Protein AF-A0AAW2NXF3-F1 (afdb_monomer_lite)

Sequence (190 aa):
MLMTDLCETLENTVRKLISENGLQAGIAFPTGCSLNWVAAHWTPNTGDKTVLQYDDVMKLDFGTHIDGRIVDCAFTVAFNPMFNPLLEASREATNTGIKEAGIDVRLCDVGAAIQEVMESYEVEINGKVFQGKGYVREDLECSHYMKNFDVGHIPLRLPRAKQLLATINKNFSTLLSADVIWIALEKLNI

InterPro domains:
  IPR000994 Peptidase M24 [PF00557] (6-123)
  IPR001714 Peptidase M24, methionine aminopeptidase [PR00599] (31-44)
  IPR001714 Peptidase M24, methionine aminopeptidase [PR00599] (56-72)
  IPR018349 Peptidase M24A, methionine aminopeptidase, subfamily 2, binding site [PS01202] (56-72)
  IPR036005 Creatinase/aminopeptidase-like [G3DSA:3.90.230.10] (2-131)
  IPR036005 Creatinase/aminopeptidase-like [SSF55920] (2-132)
  IPR036388 Winged helix-like DNA-binding domain superfamily [G3DSA:1.10.10.10] (134-176)
  IPR036390 Winged helix DNA-binding domain superfamily [SSF46785] (134-175)
  IPR050247 Methionine Aminopeptidase Type 2 [PTHR45777] (1-131)

pLDDT: mean 91.75, std 12.19, range [42.38, 98.81]

Structure (mmCIF, N/CA/C/O backbone):
data_AF-A0AAW2NXF3-F1
#
_entry.id   AF-A0AAW2NXF3-F1
#
loop_
_atom_site.group_PDB
_atom_site.id
_atom_site.type_symbol
_atom_site.label_atom_id
_atom_site.label_alt_id
_atom_site.label_comp_id
_atom_site.label_asym_id
_atom_site.label_entity_id
_atom_site.label_seq_id
_atom_site.pdbx_PDB_ins_code
_atom_site.Cartn_x
_atom_sit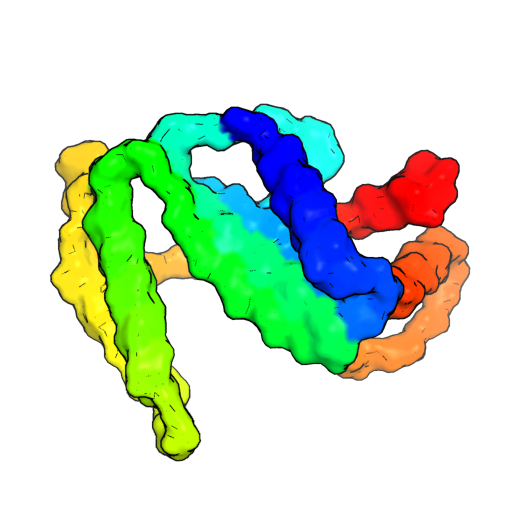e.Cartn_y
_atom_site.Cartn_z
_atom_site.occupancy
_atom_site.B_iso_or_equiv
_atom_site.auth_seq_id
_atom_site.auth_comp_id
_atom_site.auth_asym_id
_atom_site.auth_atom_id
_atom_site.pdbx_PDB_model_num
ATOM 1 N N . MET A 1 1 ? 9.971 10.845 13.493 1.00 92.50 1 MET A N 1
ATOM 2 C CA . MET A 1 1 ? 10.873 10.342 12.428 1.00 92.50 1 MET A CA 1
ATOM 3 C C . MET A 1 1 ? 10.454 11.022 11.135 1.00 92.50 1 MET A C 1
ATOM 5 O O . MET A 1 1 ? 9.249 11.195 10.971 1.00 92.50 1 MET A O 1
ATOM 9 N N . LEU A 1 2 ? 11.381 11.472 10.282 1.00 97.00 2 LEU A N 1
ATOM 10 C CA . LEU A 1 2 ? 10.996 11.950 8.948 1.00 97.00 2 LEU A CA 1
ATOM 11 C C . LEU A 1 2 ? 10.458 10.773 8.134 1.00 97.00 2 LEU A C 1
ATOM 13 O O . LEU A 1 2 ? 10.966 9.658 8.249 1.00 97.00 2 LEU A O 1
ATOM 17 N N . MET A 1 3 ? 9.437 11.016 7.317 1.00 96.75 3 MET A N 1
ATOM 18 C CA . MET A 1 3 ? 8.860 9.956 6.485 1.00 96.75 3 MET A CA 1
ATOM 19 C C . MET A 1 3 ? 9.872 9.424 5.462 1.00 96.75 3 MET A C 1
ATOM 21 O O . MET A 1 3 ? 9.859 8.232 5.160 1.00 96.75 3 MET A O 1
ATOM 25 N N . THR A 1 4 ? 10.783 10.278 4.983 1.00 95.19 4 THR A N 1
ATOM 26 C CA . THR A 1 4 ? 11.894 9.893 4.098 1.00 95.19 4 THR A CA 1
ATOM 27 C C . THR A 1 4 ? 12.819 8.890 4.781 1.00 95.19 4 THR A C 1
ATOM 29 O O . THR A 1 4 ? 13.043 7.810 4.244 1.00 95.19 4 THR A O 1
ATOM 32 N N . ASP A 1 5 ? 13.260 9.184 6.009 1.00 96.06 5 ASP A N 1
ATOM 33 C CA . ASP A 1 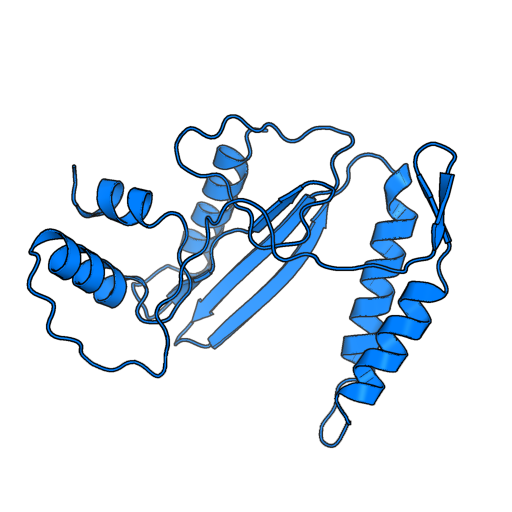5 ? 14.147 8.303 6.781 1.00 96.06 5 ASP A CA 1
ATOM 34 C C . ASP A 1 5 ? 13.496 6.933 7.024 1.00 96.06 5 ASP A C 1
ATOM 36 O O . ASP A 1 5 ? 14.166 5.898 6.988 1.00 96.06 5 ASP A O 1
ATOM 40 N N . LEU A 1 6 ? 12.180 6.923 7.271 1.00 96.88 6 LEU A N 1
ATOM 41 C CA . LEU A 1 6 ? 11.401 5.702 7.460 1.00 96.88 6 LEU A CA 1
ATOM 42 C C . LEU A 1 6 ? 11.407 4.840 6.193 1.00 96.88 6 LEU A C 1
ATOM 44 O O . LEU A 1 6 ? 11.735 3.653 6.270 1.00 96.88 6 LEU A O 1
ATOM 48 N N . CYS A 1 7 ? 11.072 5.433 5.043 1.00 96.62 7 CYS A N 1
ATOM 49 C CA . CYS A 1 7 ? 11.022 4.721 3.765 1.00 96.62 7 CYS A CA 1
ATOM 50 C C . CYS A 1 7 ? 12.411 4.221 3.360 1.00 96.62 7 CYS A C 1
ATOM 52 O O . CYS A 1 7 ? 12.571 3.041 3.064 1.00 96.62 7 CYS A O 1
ATOM 54 N N . GLU A 1 8 ? 13.443 5.063 3.448 1.00 95.75 8 GLU A N 1
ATOM 55 C CA . GLU A 1 8 ? 14.822 4.672 3.137 1.00 95.75 8 GLU A CA 1
ATOM 56 C C . GLU A 1 8 ? 15.305 3.519 4.025 1.00 95.75 8 GLU A C 1
ATOM 58 O O . GLU A 1 8 ? 15.908 2.560 3.538 1.00 95.75 8 GLU A O 1
ATOM 63 N N . THR A 1 9 ? 15.018 3.571 5.329 1.00 97.06 9 THR A N 1
ATOM 64 C CA . THR A 1 9 ? 15.401 2.505 6.267 1.00 97.06 9 THR A CA 1
ATOM 65 C C . THR A 1 9 ? 14.716 1.184 5.918 1.00 97.06 9 THR A C 1
ATOM 67 O O . THR A 1 9 ? 15.370 0.131 5.898 1.00 97.06 9 THR A O 1
ATOM 70 N N . LEU A 1 10 ? 13.412 1.225 5.630 1.00 97.06 10 LEU A N 1
ATOM 71 C CA . LEU A 1 10 ? 12.640 0.044 5.254 1.00 97.06 10 LEU A CA 1
ATOM 72 C C . LEU A 1 10 ? 13.147 -0.540 3.937 1.00 97.06 10 LEU A C 1
ATOM 74 O O . LEU A 1 10 ? 13.490 -1.720 3.878 1.00 97.06 10 LEU A O 1
ATOM 78 N N . GLU A 1 11 ? 13.260 0.280 2.898 1.00 96.62 11 GLU A N 1
ATOM 79 C CA . GLU A 1 11 ? 13.654 -0.170 1.567 1.00 96.62 11 GLU A CA 1
ATOM 80 C C . GLU A 1 11 ? 15.080 -0.713 1.539 1.00 96.62 11 GLU A C 1
ATOM 82 O O . GLU A 1 11 ? 15.332 -1.750 0.929 1.00 96.62 11 GLU A O 1
ATOM 87 N N . ASN A 1 12 ? 16.018 -0.087 2.255 1.00 96.44 12 ASN A N 1
ATOM 88 C CA . ASN A 1 12 ? 17.377 -0.615 2.382 1.00 96.44 12 ASN A CA 1
ATOM 89 C C . ASN A 1 12 ? 17.399 -1.972 3.095 1.00 96.44 12 ASN A C 1
ATOM 91 O O . ASN A 1 12 ? 18.175 -2.861 2.730 1.00 96.44 12 ASN A O 1
ATOM 95 N N . THR A 1 13 ? 16.519 -2.161 4.078 1.00 97.94 13 THR A N 1
ATOM 96 C CA . THR A 1 13 ? 16.344 -3.455 4.743 1.00 97.94 13 THR A CA 1
ATOM 97 C C . THR A 1 13 ? 15.775 -4.490 3.775 1.00 97.94 13 THR A C 1
ATOM 99 O O . THR A 1 13 ? 16.312 -5.595 3.689 1.00 97.94 13 THR A O 1
ATOM 102 N N . VAL A 1 14 ? 14.758 -4.130 2.987 1.00 97.12 14 VAL A N 1
ATOM 103 C CA . VAL A 1 14 ? 14.178 -4.999 1.953 1.00 97.12 14 VAL A CA 1
ATOM 104 C C . VAL A 1 14 ? 15.230 -5.403 0.923 1.00 97.12 14 VAL A C 1
ATOM 106 O O . VAL A 1 14 ? 15.444 -6.599 0.739 1.00 97.12 14 VAL A O 1
ATOM 109 N N . ARG A 1 15 ? 15.944 -4.445 0.311 1.00 97.25 15 ARG A N 1
ATOM 110 C CA . ARG A 1 15 ? 16.998 -4.710 -0.690 1.00 97.25 15 ARG A CA 1
ATOM 111 C C . ARG A 1 15 ? 18.047 -5.689 -0.167 1.00 97.25 15 ARG A C 1
ATOM 113 O O . ARG A 1 15 ? 18.467 -6.596 -0.887 1.00 97.25 15 ARG A O 1
ATOM 120 N N . LYS A 1 16 ? 18.434 -5.543 1.105 1.00 98.31 16 LYS A N 1
ATOM 121 C CA . 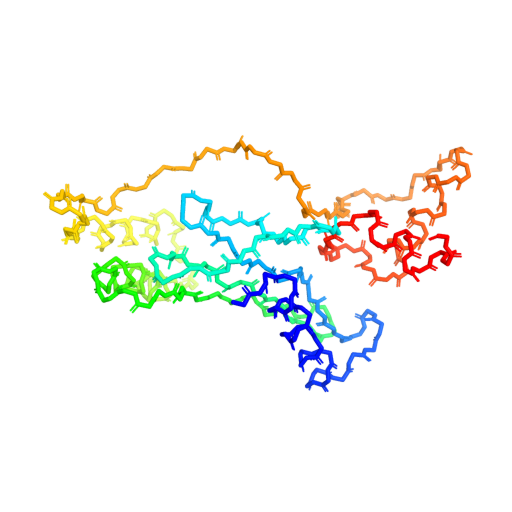LYS A 1 16 ? 19.380 -6.441 1.773 1.00 98.31 16 LYS A CA 1
ATOM 122 C C . LYS A 1 16 ? 18.807 -7.844 1.984 1.00 98.31 16 LYS A C 1
ATOM 124 O O . LYS A 1 16 ? 19.489 -8.817 1.678 1.00 98.31 16 LYS A O 1
ATOM 129 N N . LEU A 1 17 ? 17.596 -7.961 2.530 1.00 98.50 17 LEU A N 1
ATOM 130 C CA . LEU A 1 17 ? 16.994 -9.258 2.864 1.00 98.50 17 LEU A CA 1
ATOM 131 C C . LEU A 1 17 ? 16.582 -10.051 1.619 1.00 98.50 17 LEU A C 1
ATOM 133 O O . LEU A 1 17 ? 16.749 -11.268 1.595 1.00 98.50 17 LEU A O 1
ATOM 137 N N . ILE A 1 18 ? 16.096 -9.370 0.578 1.00 97.88 18 ILE A N 1
ATOM 138 C CA . ILE A 1 18 ? 15.677 -9.993 -0.684 1.00 97.88 18 ILE A CA 1
ATOM 139 C C . ILE A 1 18 ? 16.863 -10.328 -1.600 1.00 97.88 18 ILE A C 1
ATOM 141 O O . ILE A 1 18 ? 16.691 -11.050 -2.576 1.00 97.88 18 ILE A O 1
ATOM 145 N N . SER A 1 19 ? 18.066 -9.829 -1.280 1.00 98.00 19 SER A N 1
ATOM 146 C CA . SER A 1 19 ? 19.248 -9.885 -2.150 1.00 98.00 19 SER A CA 1
ATOM 147 C C . SER A 1 19 ? 18.958 -9.288 -3.531 1.00 98.00 19 SER A C 1
ATOM 149 O O . SER A 1 19 ? 18.973 -9.998 -4.537 1.00 98.00 19 SER A O 1
ATOM 151 N N . GLU A 1 20 ? 18.655 -7.985 -3.559 1.00 97.12 20 GLU A N 1
ATOM 152 C CA . GLU A 1 20 ? 18.246 -7.268 -4.774 1.00 97.12 20 GLU A CA 1
ATOM 153 C C . GLU A 1 20 ? 19.163 -7.571 -5.973 1.00 97.12 20 GLU A C 1
ATOM 155 O O . GLU A 1 20 ? 20.390 -7.480 -5.895 1.00 97.12 20 GLU A O 1
ATOM 160 N N . ASN A 1 21 ? 18.550 -7.933 -7.101 1.00 97.00 21 ASN A N 1
ATOM 161 C CA . ASN A 1 21 ? 19.239 -8.320 -8.324 1.00 97.00 21 ASN A CA 1
ATOM 162 C C . ASN A 1 21 ? 18.427 -7.913 -9.561 1.00 97.00 21 ASN A C 1
ATOM 164 O O . ASN A 1 21 ? 17.763 -8.734 -10.199 1.00 97.00 21 ASN A O 1
ATOM 168 N N . GLY A 1 22 ? 18.472 -6.625 -9.907 1.00 93.81 22 GLY A N 1
ATOM 169 C CA . GLY A 1 22 ? 17.752 -6.089 -11.064 1.00 93.81 22 GLY A CA 1
ATOM 170 C C . GLY A 1 22 ? 16.263 -6.451 -11.029 1.00 93.81 22 GLY A C 1
ATOM 171 O O . GLY A 1 22 ? 15.613 -6.307 -10.005 1.00 93.81 22 GLY A O 1
ATOM 172 N N . LEU A 1 23 ? 15.731 -6.961 -12.143 1.00 94.94 23 LEU A N 1
ATOM 173 C CA . LEU A 1 23 ? 14.332 -7.406 -12.238 1.00 94.94 23 LEU A CA 1
ATOM 174 C C . LEU A 1 23 ? 14.094 -8.826 -11.690 1.00 94.94 23 LEU A C 1
ATOM 176 O O . LEU A 1 23 ? 12.956 -9.291 -11.673 1.00 94.94 23 LEU A O 1
ATOM 180 N N . GLN A 1 24 ? 15.148 -9.530 -11.268 1.00 97.81 24 GLN A N 1
ATOM 181 C CA . GLN A 1 24 ? 15.046 -10.896 -10.754 1.00 97.81 24 GLN A CA 1
ATOM 182 C C . GLN A 1 24 ? 14.526 -10.906 -9.314 1.00 97.81 24 GLN A C 1
ATOM 184 O O . GLN A 1 24 ? 13.704 -11.746 -8.970 1.00 97.81 24 GLN A O 1
ATOM 189 N N . ALA A 1 25 ? 14.992 -9.988 -8.469 1.00 98.12 25 ALA A N 1
ATOM 190 C CA . ALA A 1 25 ? 14.584 -9.888 -7.072 1.00 98.12 25 ALA A CA 1
ATOM 191 C C . ALA A 1 25 ? 14.717 -8.442 -6.593 1.00 98.12 25 ALA A C 1
ATOM 193 O O . ALA A 1 25 ? 15.731 -7.806 -6.880 1.00 98.12 25 ALA A O 1
ATOM 194 N N . GLY A 1 26 ? 13.730 -7.931 -5.860 1.00 96.50 26 GLY A N 1
ATOM 195 C CA . GLY A 1 26 ? 13.741 -6.534 -5.439 1.00 96.50 26 GLY A CA 1
ATOM 196 C C . GLY A 1 26 ? 12.445 -6.057 -4.796 1.00 96.50 26 GLY A C 1
ATOM 197 O O . GLY A 1 26 ? 11.592 -6.845 -4.377 1.00 96.50 26 GLY A O 1
ATOM 198 N N . ILE A 1 27 ? 12.328 -4.734 -4.712 1.00 96.44 27 ILE A N 1
ATOM 199 C CA . ILE A 1 27 ? 11.122 -4.027 -4.278 1.00 96.44 27 ILE A CA 1
ATOM 200 C C . ILE A 1 27 ? 10.100 -4.072 -5.420 1.00 96.44 27 ILE A C 1
ATOM 202 O O . ILE A 1 27 ? 10.411 -3.686 -6.545 1.00 96.44 27 ILE A O 1
ATOM 206 N N . ALA A 1 28 ? 8.888 -4.556 -5.145 1.00 96.25 28 ALA A N 1
ATOM 207 C CA . ALA A 1 28 ? 7.841 -4.686 -6.163 1.00 96.25 28 ALA A CA 1
ATOM 208 C C . ALA A 1 28 ? 7.114 -3.365 -6.435 1.00 96.25 28 ALA A C 1
ATOM 210 O O . ALA A 1 28 ? 6.704 -3.093 -7.564 1.00 96.25 28 ALA A O 1
ATOM 211 N N . PHE A 1 29 ? 6.953 -2.561 -5.388 1.00 95.81 29 PHE A N 1
ATOM 212 C CA . PHE A 1 29 ? 6.349 -1.242 -5.438 1.00 95.81 29 PHE A CA 1
ATOM 213 C C . PHE A 1 29 ? 6.849 -0.391 -4.259 1.00 95.81 29 PHE A C 1
ATOM 215 O O . PHE A 1 29 ? 7.325 -0.958 -3.272 1.00 95.81 29 PHE A O 1
ATOM 222 N N . PRO A 1 30 ? 6.790 0.949 -4.366 1.00 94.69 30 PRO A N 1
ATOM 223 C CA . PRO A 1 30 ? 7.331 1.853 -3.353 1.00 94.69 30 PRO A CA 1
ATOM 224 C C . PRO A 1 30 ? 6.699 1.672 -1.979 1.00 94.69 30 PRO A C 1
ATOM 226 O O . PRO A 1 30 ? 5.558 1.233 -1.868 1.00 94.69 30 PRO A O 1
ATOM 229 N N . THR A 1 31 ? 7.421 2.082 -0.939 1.00 97.06 31 THR A N 1
ATOM 230 C CA . THR A 1 31 ? 6.895 2.054 0.429 1.00 97.06 31 THR A CA 1
ATOM 231 C C . THR A 1 31 ? 5.798 3.103 0.597 1.00 97.06 31 THR A C 1
ATOM 233 O O . THR A 1 31 ? 6.076 4.290 0.776 1.00 97.06 31 THR A O 1
ATOM 236 N N . GLY A 1 32 ? 4.543 2.672 0.565 1.00 96.81 32 GLY A N 1
ATOM 237 C CA . GLY A 1 32 ? 3.406 3.464 0.995 1.00 96.81 32 GLY A CA 1
ATOM 238 C C . GLY A 1 32 ? 3.469 3.696 2.503 1.00 96.81 32 GLY A C 1
ATOM 239 O O . GLY A 1 32 ? 3.610 2.760 3.284 1.00 96.81 32 GLY A O 1
ATOM 240 N N . CYS A 1 33 ? 3.362 4.950 2.926 1.00 97.06 33 CYS A N 1
ATOM 241 C CA . CYS A 1 33 ? 3.360 5.350 4.335 1.00 97.06 33 CYS A CA 1
ATOM 242 C C . CYS A 1 33 ? 2.275 6.406 4.591 1.00 97.06 33 CYS A C 1
ATOM 244 O O . CYS A 1 33 ? 2.504 7.445 5.210 1.00 97.06 33 CYS A O 1
ATOM 246 N N . SER A 1 34 ? 1.087 6.162 4.038 1.00 96.88 34 SER A N 1
ATOM 247 C CA . SER A 1 34 ? 0.003 7.144 3.946 1.00 96.88 34 SER A CA 1
ATOM 248 C C . SER A 1 34 ? -0.530 7.520 5.329 1.00 96.88 34 SER A C 1
ATOM 250 O O . SER A 1 34 ? -0.815 6.644 6.148 1.00 96.88 34 SER A O 1
ATOM 252 N N . LEU A 1 35 ? -0.705 8.816 5.596 1.00 97.31 35 LEU A N 1
ATOM 253 C CA . LEU A 1 35 ? -1.086 9.328 6.916 1.00 97.31 35 LEU A CA 1
ATOM 254 C C . LEU A 1 35 ? -2.555 9.753 6.966 1.00 97.31 35 LEU A C 1
ATOM 256 O O . LEU A 1 35 ? -3.085 10.360 6.037 1.00 97.31 35 LEU A O 1
ATOM 260 N N . ASN A 1 36 ? -3.214 9.448 8.083 1.00 95.81 36 ASN A N 1
ATOM 261 C CA . ASN A 1 36 ? -4.534 9.963 8.444 1.00 95.81 36 ASN A CA 1
ATOM 262 C C . ASN A 1 36 ? -5.590 9.703 7.357 1.00 95.81 36 ASN A C 1
ATOM 264 O O . ASN A 1 36 ? -5.847 8.544 7.027 1.00 95.81 36 ASN A O 1
ATOM 268 N N . TRP A 1 37 ? -6.188 10.760 6.798 1.00 93.38 37 TRP A N 1
ATOM 269 C CA . TRP A 1 37 ? -7.236 10.669 5.775 1.00 93.38 37 TRP A CA 1
ATOM 270 C C . TRP A 1 37 ? -6.735 10.173 4.411 1.00 93.38 37 TRP A C 1
ATOM 272 O O . TRP A 1 37 ? -7.552 9.811 3.569 1.00 93.38 37 TRP A O 1
ATOM 282 N N . VAL A 1 38 ? -5.420 10.140 4.178 1.00 94.62 38 VAL A N 1
ATOM 283 C CA . VAL A 1 38 ? -4.840 9.568 2.957 1.00 94.62 38 VAL A CA 1
ATOM 284 C C . VAL A 1 38 ? -4.816 8.054 3.112 1.00 94.62 38 VAL A C 1
ATOM 286 O O . VAL A 1 38 ? -4.059 7.546 3.935 1.00 94.62 38 VAL A O 1
ATOM 289 N N . ALA A 1 39 ? -5.654 7.329 2.374 1.00 92.56 39 ALA A N 1
ATOM 290 C CA . ALA A 1 39 ? -5.812 5.885 2.553 1.00 92.56 39 ALA A CA 1
ATOM 291 C C . ALA A 1 39 ? -4.622 5.074 2.013 1.00 92.56 39 ALA A C 1
ATOM 293 O O . ALA A 1 39 ? -4.168 4.155 2.690 1.00 92.56 39 ALA A O 1
ATOM 294 N N . ALA A 1 40 ? -4.114 5.430 0.830 1.00 94.06 40 ALA A N 1
ATOM 295 C CA . ALA A 1 40 ? -3.088 4.680 0.109 1.00 94.06 40 ALA A CA 1
ATOM 296 C C . ALA A 1 40 ? -2.289 5.585 -0.848 1.00 94.06 40 ALA A C 1
ATOM 298 O O . ALA A 1 40 ? -2.619 6.758 -1.031 1.00 94.06 40 ALA A O 1
ATOM 299 N N . HIS A 1 41 ? -1.265 5.007 -1.483 1.00 93.75 41 HIS A N 1
ATOM 300 C CA . HIS A 1 41 ? -0.481 5.599 -2.580 1.00 93.75 41 HIS A CA 1
ATOM 301 C C . HIS A 1 41 ? 0.234 6.919 -2.262 1.00 93.75 41 HIS A C 1
ATOM 303 O O . HIS A 1 41 ? 0.565 7.688 -3.167 1.00 93.75 41 HIS A O 1
ATOM 309 N N . TRP A 1 42 ? 0.546 7.162 -0.992 1.00 95.06 42 TRP A N 1
ATOM 310 C CA . TRP A 1 42 ? 1.439 8.242 -0.601 1.00 95.06 42 TRP A CA 1
ATOM 311 C C . TRP A 1 42 ? 2.753 7.709 -0.034 1.00 95.06 42 TRP A C 1
ATOM 313 O O . TRP A 1 42 ? 2.770 6.847 0.845 1.00 95.06 42 TRP A O 1
ATOM 323 N N . THR A 1 43 ? 3.840 8.266 -0.555 1.00 95.12 43 THR A N 1
ATOM 324 C CA . THR A 1 43 ? 5.232 8.098 -0.129 1.00 95.12 43 THR A CA 1
ATOM 325 C C . THR A 1 43 ? 5.912 9.458 -0.335 1.00 95.12 43 THR A C 1
ATOM 327 O O . THR A 1 43 ? 5.534 10.151 -1.292 1.00 95.12 43 THR A O 1
ATOM 330 N N . PRO A 1 44 ? 6.825 9.898 0.548 1.00 93.31 44 PRO A N 1
ATOM 331 C CA . PRO A 1 44 ? 7.431 11.223 0.464 1.00 93.31 44 PRO A CA 1
ATOM 332 C C . PRO A 1 44 ? 8.286 11.374 -0.798 1.00 93.31 44 PRO A C 1
ATOM 334 O O . PRO A 1 44 ? 9.143 10.542 -1.087 1.00 93.31 44 PRO A O 1
ATOM 337 N N . ASN A 1 45 ? 8.090 12.477 -1.521 1.00 89.88 45 ASN A N 1
ATOM 338 C CA . ASN A 1 45 ? 8.979 12.872 -2.616 1.00 89.88 45 ASN A CA 1
ATOM 339 C C . ASN A 1 45 ? 10.232 13.580 -2.076 1.00 89.88 45 ASN A C 1
ATOM 341 O O . ASN A 1 45 ? 10.314 13.977 -0.909 1.00 89.88 45 ASN A O 1
ATOM 345 N N . THR A 1 46 ? 11.202 13.815 -2.958 1.00 85.75 46 THR A N 1
ATOM 346 C CA . THR A 1 46 ? 12.421 14.561 -2.612 1.00 85.75 46 THR A CA 1
ATOM 347 C C . THR A 1 46 ? 12.103 15.919 -1.978 1.00 85.75 46 THR A C 1
ATOM 349 O O . THR A 1 46 ? 11.410 16.751 -2.563 1.00 85.75 46 THR A O 1
ATOM 352 N N . GLY A 1 47 ? 12.670 16.177 -0.796 1.00 88.94 47 GLY A N 1
ATOM 353 C CA . GLY A 1 47 ? 12.500 17.442 -0.075 1.00 88.94 47 GLY A CA 1
ATOM 354 C C . GLY A 1 47 ? 11.243 17.525 0.795 1.00 88.94 47 GLY A C 1
ATOM 355 O O . GLY A 1 47 ? 11.039 18.562 1.432 1.00 88.94 47 GLY A O 1
ATOM 356 N N . ASP A 1 48 ? 10.439 16.461 0.859 1.00 91.81 48 ASP A N 1
ATOM 357 C CA . ASP A 1 48 ? 9.359 16.332 1.833 1.00 91.81 48 ASP A CA 1
ATOM 358 C C . ASP A 1 48 ? 9.920 16.414 3.266 1.00 91.81 48 ASP A C 1
ATOM 360 O O . ASP A 1 48 ? 10.961 15.843 3.593 1.00 91.81 48 ASP A O 1
ATOM 364 N N . LYS A 1 49 ? 9.242 17.183 4.119 1.00 96.31 49 LYS A N 1
ATOM 365 C CA . LYS A 1 49 ? 9.635 17.441 5.514 1.00 96.31 49 LYS A CA 1
ATOM 366 C C . LYS A 1 49 ? 8.622 16.895 6.514 1.00 96.31 49 LYS A C 1
ATOM 368 O O . LYS A 1 49 ? 8.652 17.277 7.683 1.00 96.31 49 LYS A O 1
ATOM 373 N N . THR A 1 50 ? 7.705 16.047 6.061 1.00 97.25 50 THR A N 1
ATOM 374 C CA . THR A 1 50 ? 6.682 15.430 6.897 1.00 97.25 50 THR A CA 1
ATOM 375 C C . THR A 1 50 ? 7.351 14.578 7.968 1.00 97.25 50 THR A C 1
ATOM 377 O O . THR A 1 50 ? 8.209 13.736 7.692 1.00 97.25 50 THR A O 1
ATOM 380 N N . VAL A 1 51 ? 6.957 14.815 9.216 1.00 98.31 51 VAL A N 1
ATOM 381 C CA . VAL A 1 51 ? 7.424 14.077 10.389 1.00 98.31 51 VAL A CA 1
ATOM 382 C C . VAL A 1 51 ? 6.239 13.317 10.959 1.00 98.31 51 VAL A C 1
ATOM 384 O O . VAL A 1 51 ? 5.224 13.941 11.260 1.00 98.31 51 VAL A O 1
ATOM 387 N N . LEU A 1 52 ? 6.399 12.010 11.163 1.00 98.31 52 LEU A N 1
ATOM 388 C CA . LEU A 1 52 ? 5.404 11.171 11.832 1.00 98.31 52 LEU A CA 1
ATOM 389 C C . LEU A 1 52 ? 5.146 11.668 13.262 1.00 98.31 52 LEU A C 1
ATOM 391 O O . LEU A 1 52 ? 6.098 11.814 14.041 1.00 98.31 52 LEU A O 1
ATOM 395 N N . GLN A 1 53 ? 3.879 11.898 13.596 1.00 98.50 53 GLN A N 1
ATOM 396 C CA . GLN A 1 53 ? 3.406 12.380 14.894 1.00 98.50 53 GLN A CA 1
ATOM 397 C C . GLN A 1 53 ? 2.794 11.256 15.743 1.00 98.50 53 GLN A C 1
ATOM 399 O O . GLN A 1 53 ? 2.504 10.163 15.264 1.00 98.50 53 GLN A O 1
ATOM 404 N N . TYR A 1 54 ? 2.583 11.536 17.033 1.00 98.38 54 TYR A N 1
ATOM 405 C CA . TYR A 1 54 ? 1.975 10.591 17.979 1.00 98.38 54 TYR A CA 1
ATOM 406 C C . TYR A 1 54 ? 0.519 10.237 17.625 1.00 98.38 54 TYR A C 1
ATOM 408 O O . TYR A 1 54 ? 0.118 9.079 17.739 1.00 98.38 54 TYR A O 1
ATOM 416 N N . ASP A 1 55 ? -0.254 11.224 17.167 1.00 98.00 55 ASP A N 1
ATOM 417 C CA . ASP A 1 55 ? -1.674 11.064 16.831 1.00 98.00 55 ASP A CA 1
ATOM 418 C C . ASP A 1 55 ? -1.917 10.666 15.365 1.00 98.00 55 ASP A C 1
ATOM 420 O O . ASP A 1 55 ? -3.064 10.651 14.920 1.00 98.00 55 ASP A O 1
ATOM 424 N N . ASP A 1 56 ? -0.863 10.337 14.611 1.00 98.38 56 ASP A N 1
ATOM 425 C CA . ASP A 1 56 ? -1.010 9.886 13.230 1.00 98.38 56 ASP A CA 1
ATOM 426 C C . ASP A 1 56 ? -1.461 8.421 13.148 1.00 98.38 56 ASP A C 1
ATOM 428 O O . ASP A 1 56 ? -1.009 7.551 13.899 1.00 98.38 56 ASP A O 1
ATOM 432 N N . VAL A 1 57 ? -2.303 8.142 12.149 1.00 98.25 57 VAL A N 1
ATOM 433 C CA . VAL A 1 57 ? -2.641 6.786 11.699 1.00 98.25 57 VAL A CA 1
ATOM 434 C C . VAL A 1 57 ? -1.955 6.532 10.359 1.00 98.25 57 VAL A C 1
ATOM 436 O O . VAL A 1 57 ? -2.410 6.985 9.300 1.00 98.25 57 VAL A O 1
ATOM 439 N N . MET A 1 58 ? -0.839 5.811 10.403 1.00 98.38 58 MET A N 1
ATOM 440 C CA . MET A 1 58 ? -0.005 5.511 9.243 1.00 98.38 58 MET A CA 1
ATOM 441 C C . MET A 1 58 ? -0.343 4.136 8.676 1.00 98.38 58 MET A C 1
ATOM 443 O O . MET A 1 58 ? -0.327 3.149 9.404 1.00 98.38 58 MET A O 1
ATOM 447 N N . LYS A 1 59 ? -0.596 4.050 7.371 1.00 98.44 59 LYS A N 1
ATOM 448 C CA . LYS A 1 59 ? -0.720 2.774 6.658 1.00 98.44 59 LYS A CA 1
ATOM 449 C C . LYS A 1 59 ? 0.619 2.497 5.994 1.00 98.44 59 LYS A C 1
ATOM 451 O O . LYS A 1 59 ? 1.013 3.264 5.115 1.00 98.44 59 LYS A O 1
ATOM 456 N N . LEU A 1 60 ? 1.323 1.474 6.474 1.00 97.94 60 LEU A N 1
ATOM 457 C CA . LEU A 1 60 ? 2.590 1.026 5.914 1.00 97.94 60 LEU A CA 1
ATOM 458 C C . LEU A 1 60 ? 2.322 -0.127 4.952 1.00 97.94 60 LEU A C 1
ATOM 460 O O . LEU A 1 60 ? 1.813 -1.166 5.365 1.00 97.94 60 LEU A O 1
ATOM 464 N N . ASP A 1 61 ? 2.659 0.077 3.690 1.00 98.31 61 ASP A N 1
ATOM 465 C CA . ASP A 1 61 ? 2.332 -0.810 2.581 1.00 98.31 61 ASP A CA 1
ATOM 466 C C . ASP A 1 61 ? 3.565 -0.937 1.686 1.00 98.31 61 ASP A C 1
ATOM 468 O O . ASP A 1 61 ? 4.076 0.064 1.187 1.00 98.31 61 ASP A O 1
ATOM 472 N N . PHE A 1 62 ? 4.118 -2.138 1.553 1.00 97.56 62 PHE A N 1
ATOM 473 C CA . PHE A 1 62 ? 5.331 -2.341 0.768 1.00 97.56 62 PHE A CA 1
ATOM 474 C C . PHE A 1 62 ? 5.359 -3.730 0.145 1.00 97.56 62 PHE A C 1
ATOM 476 O O . PHE A 1 62 ? 4.892 -4.715 0.717 1.00 97.56 62 PHE A O 1
ATOM 483 N N . GLY A 1 63 ? 5.979 -3.805 -1.030 1.00 97.50 63 GLY A N 1
ATOM 484 C CA . GLY A 1 63 ? 6.002 -5.018 -1.825 1.00 97.50 63 GLY A CA 1
ATOM 485 C C . GLY A 1 63 ? 7.397 -5.560 -2.055 1.00 97.50 63 GLY A C 1
ATOM 486 O O . GLY A 1 63 ? 8.355 -4.817 -2.275 1.00 97.50 63 GLY A O 1
ATOM 487 N N . THR A 1 64 ? 7.504 -6.882 -2.110 1.00 98.31 64 THR A N 1
ATOM 488 C CA . THR A 1 64 ? 8.732 -7.577 -2.528 1.00 98.31 64 THR A CA 1
ATOM 489 C C . THR A 1 64 ? 8.436 -8.520 -3.677 1.00 98.31 64 THR A C 1
ATOM 491 O O . THR A 1 64 ? 7.299 -8.964 -3.836 1.00 98.31 64 THR A O 1
ATOM 494 N N . HIS A 1 65 ? 9.438 -8.837 -4.494 1.00 98.38 65 HIS A N 1
ATOM 495 C CA . HIS A 1 65 ? 9.290 -9.881 -5.500 1.00 98.38 65 HIS A CA 1
ATOM 496 C C . HIS A 1 65 ? 10.557 -10.708 -5.700 1.00 98.38 65 HIS A C 1
ATOM 498 O O . HIS A 1 65 ? 11.674 -10.220 -5.532 1.00 98.38 65 HIS A O 1
ATOM 504 N N . ILE A 1 66 ? 10.354 -11.950 -6.145 1.00 98.31 66 ILE A N 1
ATOM 505 C CA . ILE A 1 66 ? 11.374 -12.834 -6.724 1.00 98.31 66 ILE A CA 1
ATOM 506 C C . ILE A 1 66 ? 10.777 -13.417 -8.004 1.00 98.31 66 ILE A C 1
ATOM 508 O O . ILE A 1 66 ? 9.655 -13.913 -7.981 1.00 98.31 66 ILE A O 1
ATOM 512 N N . ASP A 1 67 ? 11.480 -13.329 -9.131 1.00 97.44 67 ASP A N 1
ATOM 513 C CA . ASP A 1 67 ? 11.019 -13.828 -10.435 1.00 97.44 67 ASP A CA 1
ATOM 514 C C . ASP A 1 67 ? 9.642 -13.272 -10.851 1.00 97.44 67 ASP A C 1
ATOM 516 O O . ASP A 1 67 ? 8.797 -13.967 -11.417 1.00 97.44 67 ASP A O 1
ATOM 520 N N . GLY A 1 68 ? 9.378 -12.010 -10.499 1.00 96.06 68 GLY A N 1
ATOM 521 C CA . GLY A 1 68 ? 8.082 -11.355 -10.704 1.00 96.06 68 GLY A CA 1
ATOM 522 C C . GLY A 1 68 ? 6.931 -11.914 -9.852 1.00 96.06 68 GLY A C 1
ATOM 523 O O . GLY A 1 68 ? 5.782 -11.535 -10.063 1.00 96.06 68 GLY A O 1
ATOM 524 N N . ARG A 1 69 ? 7.198 -12.808 -8.891 1.00 98.00 69 ARG A N 1
ATOM 525 C CA . ARG A 1 69 ? 6.219 -13.263 -7.893 1.00 98.00 69 ARG A CA 1
ATOM 526 C C . ARG A 1 69 ? 6.156 -12.236 -6.773 1.00 98.00 69 ARG A C 1
ATOM 528 O O . ARG A 1 69 ? 7.070 -12.170 -5.957 1.00 98.00 69 ARG A O 1
ATOM 535 N N . ILE A 1 70 ? 5.111 -11.418 -6.793 1.00 98.06 70 ILE A N 1
ATOM 536 C CA . ILE A 1 70 ? 4.940 -10.289 -5.879 1.00 98.06 70 ILE A CA 1
ATOM 537 C C . ILE A 1 70 ? 4.280 -10.758 -4.580 1.00 98.06 70 ILE A C 1
ATOM 539 O O . ILE A 1 70 ? 3.305 -11.509 -4.608 1.00 98.06 70 ILE A O 1
ATOM 543 N N . VAL A 1 71 ? 4.806 -10.276 -3.458 1.00 98.38 71 VAL A N 1
ATOM 544 C CA . VAL A 1 71 ? 4.111 -10.220 -2.173 1.00 98.38 71 VAL A CA 1
ATOM 545 C C . VAL A 1 71 ? 3.719 -8.769 -1.940 1.00 98.38 71 VAL A C 1
ATOM 547 O O . VAL A 1 71 ? 4.591 -7.902 -1.920 1.00 98.38 71 VAL A O 1
ATOM 550 N N . ASP A 1 72 ? 2.422 -8.547 -1.774 1.00 98.06 72 ASP A N 1
ATOM 551 C CA . ASP A 1 72 ? 1.797 -7.281 -1.405 1.00 98.06 72 ASP A CA 1
ATOM 552 C C . ASP A 1 72 ? 1.182 -7.469 -0.013 1.00 98.06 72 ASP A C 1
ATOM 554 O O . ASP A 1 72 ? 0.405 -8.406 0.205 1.00 98.06 72 ASP A O 1
ATOM 558 N N . CYS A 1 73 ? 1.630 -6.675 0.956 1.00 97.50 73 CYS A N 1
ATOM 559 C CA . CYS A 1 73 ? 1.172 -6.769 2.331 1.00 97.50 73 CYS A CA 1
ATOM 560 C C . CYS A 1 73 ? 1.323 -5.421 3.032 1.00 97.50 73 CYS A C 1
ATOM 562 O O . CYS A 1 73 ? 2.379 -4.787 2.980 1.00 97.50 73 CYS A O 1
ATOM 564 N N . ALA A 1 74 ? 0.282 -5.042 3.767 1.00 98.31 74 ALA A N 1
ATOM 565 C CA . ALA A 1 74 ? 0.220 -3.788 4.490 1.00 98.31 74 ALA A CA 1
ATOM 566 C C . ALA A 1 74 ? -0.204 -3.994 5.945 1.00 98.31 74 ALA A C 1
ATOM 568 O O . ALA A 1 74 ? -0.877 -4.965 6.303 1.00 98.31 74 ALA A O 1
ATOM 569 N N . PHE A 1 75 ? 0.161 -3.041 6.796 1.00 98.38 75 PHE A N 1
ATOM 570 C CA . PHE A 1 75 ? -0.350 -2.936 8.155 1.00 98.38 75 PHE A CA 1
ATOM 571 C C . PHE A 1 75 ? -0.445 -1.477 8.599 1.00 98.38 75 PHE A C 1
ATOM 573 O O . PHE A 1 75 ? 0.271 -0.598 8.120 1.00 98.38 75 PHE A O 1
ATOM 580 N N . THR A 1 76 ? -1.327 -1.218 9.560 1.00 98.31 76 THR A N 1
ATOM 581 C CA . THR A 1 76 ? -1.536 0.123 10.111 1.00 98.31 76 THR A CA 1
ATOM 582 C C . THR A 1 76 ? -0.769 0.292 11.418 1.00 98.31 76 THR A C 1
ATOM 584 O O . THR A 1 76 ? -0.812 -0.570 12.297 1.00 98.31 76 THR A O 1
ATOM 587 N N . VAL A 1 77 ? -0.095 1.430 11.559 1.00 97.94 77 VAL A N 1
ATOM 588 C CA . VAL A 1 77 ? 0.625 1.863 12.755 1.00 97.94 77 VAL A CA 1
ATOM 589 C C . VAL A 1 77 ? -0.071 3.095 13.324 1.00 97.94 77 VAL A C 1
ATOM 591 O O . VAL A 1 77 ? -0.249 4.093 12.629 1.00 97.94 77 VAL A O 1
ATOM 594 N N . ALA A 1 78 ? -0.435 3.029 14.600 1.00 98.19 78 ALA A N 1
ATOM 595 C CA . ALA A 1 78 ? -0.908 4.164 15.382 1.00 98.19 78 ALA A CA 1
ATOM 596 C C . ALA A 1 78 ? -0.308 4.070 16.789 1.00 98.19 78 ALA A C 1
ATOM 598 O O . ALA A 1 78 ? -0.260 2.982 17.367 1.00 98.19 78 ALA A O 1
ATOM 599 N N . PHE A 1 79 ? 0.170 5.191 17.334 1.00 98.25 79 PHE A N 1
ATOM 600 C CA . PHE A 1 79 ? 0.751 5.213 18.684 1.00 98.25 79 PHE A CA 1
ATOM 601 C C . PHE A 1 79 ? -0.283 5.549 19.751 1.00 98.25 79 PHE A C 1
ATOM 603 O O . PHE A 1 79 ? -0.202 5.034 20.864 1.00 98.25 79 PHE A O 1
ATOM 610 N N . ASN A 1 80 ? -1.260 6.392 19.412 1.00 98.19 80 ASN A N 1
ATOM 611 C CA . ASN A 1 80 ? -2.361 6.712 20.301 1.00 98.19 80 ASN A CA 1
ATOM 612 C C . ASN A 1 80 ? -3.365 5.537 20.373 1.00 98.19 80 ASN A C 1
ATOM 614 O O . ASN A 1 80 ? -4.003 5.223 19.362 1.00 98.19 80 ASN A O 1
ATOM 618 N N . PRO A 1 81 ? -3.580 4.922 21.558 1.00 97.94 81 PRO A N 1
ATOM 619 C CA . PRO A 1 81 ? -4.505 3.798 21.727 1.00 97.94 81 PRO A CA 1
ATOM 620 C C . PRO A 1 81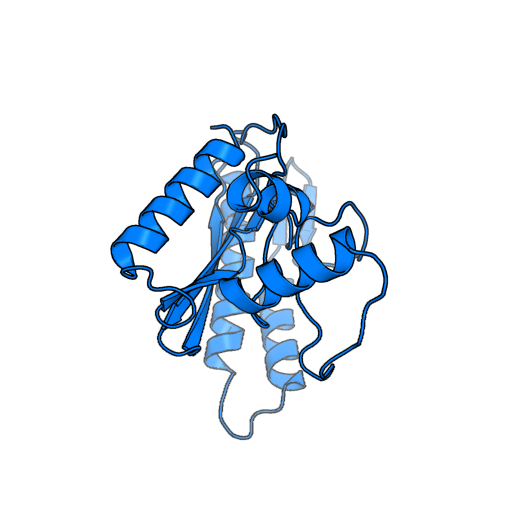 ? -5.962 4.106 21.370 1.00 97.94 81 PRO A C 1
ATOM 622 O O . PRO A 1 81 ? -6.740 3.175 21.170 1.00 97.94 81 PRO A O 1
ATOM 625 N N . MET A 1 82 ? -6.338 5.388 21.265 1.00 97.25 82 MET A N 1
ATOM 626 C CA . MET A 1 82 ? -7.652 5.821 20.778 1.00 97.25 82 MET A CA 1
ATOM 627 C C . MET A 1 82 ? -8.006 5.194 19.420 1.00 97.25 82 MET A C 1
ATOM 629 O O . MET A 1 82 ? -9.175 4.940 19.150 1.00 97.25 82 MET A O 1
ATOM 633 N N . PHE A 1 83 ? -7.012 4.896 18.579 1.00 97.81 83 PHE A N 1
ATOM 634 C CA . PHE A 1 83 ? -7.234 4.286 17.269 1.00 97.81 83 PHE A CA 1
ATOM 635 C C . PHE A 1 83 ? -7.290 2.752 17.291 1.00 97.81 83 PHE A C 1
ATOM 637 O O . PHE A 1 83 ? -7.610 2.153 16.267 1.00 97.81 83 PHE A O 1
ATOM 644 N N . ASN A 1 84 ? -7.024 2.091 18.424 1.00 97.50 84 ASN A N 1
ATOM 645 C CA . ASN A 1 84 ? -7.012 0.625 18.501 1.00 97.50 84 ASN A CA 1
ATOM 646 C C . ASN A 1 84 ? -8.315 -0.025 18.001 1.00 97.50 84 ASN A C 1
ATOM 648 O O . ASN A 1 84 ? -8.213 -0.981 17.234 1.00 97.50 84 ASN A O 1
ATOM 652 N N . PRO A 1 85 ? -9.521 0.479 18.346 1.00 96.62 85 PRO A N 1
ATOM 653 C CA . PRO A 1 85 ? -10.763 -0.086 17.820 1.00 96.62 85 PRO A CA 1
ATOM 654 C C . PRO A 1 85 ? -10.869 0.008 16.292 1.00 96.62 85 PRO A C 1
ATOM 656 O O . PRO A 1 85 ? -11.349 -0.923 15.656 1.00 96.62 85 PRO A O 1
ATOM 659 N N . LEU A 1 86 ? -10.368 1.093 15.689 1.00 96.25 86 LEU A N 1
ATOM 660 C CA . LEU A 1 86 ? -10.343 1.259 14.232 1.00 96.25 86 LEU A CA 1
ATOM 661 C C . LEU A 1 86 ? -9.376 0.271 13.564 1.00 96.25 86 LEU A C 1
ATOM 663 O O . LEU A 1 86 ? -9.698 -0.308 12.526 1.00 96.25 86 LEU A O 1
ATOM 667 N N . LEU A 1 87 ? -8.196 0.069 14.158 1.00 97.38 87 LEU A N 1
ATOM 668 C CA . LEU A 1 87 ? -7.217 -0.903 13.667 1.00 97.38 87 LEU A CA 1
ATOM 669 C C . LEU A 1 87 ? -7.758 -2.335 13.765 1.00 97.38 87 LEU A C 1
ATOM 671 O O . LEU A 1 87 ? -7.539 -3.124 12.848 1.00 97.38 87 LEU A O 1
ATOM 675 N N . GLU A 1 88 ? -8.467 -2.661 14.847 1.00 97.81 88 GLU A N 1
ATOM 676 C CA . GLU A 1 88 ? -9.065 -3.984 15.026 1.00 97.81 88 GLU A CA 1
ATOM 677 C C . GLU A 1 88 ? -10.210 -4.225 14.039 1.00 97.81 88 GLU A C 1
ATOM 679 O O . GLU A 1 88 ? -10.202 -5.252 13.366 1.00 97.81 88 GLU A O 1
ATOM 684 N N . ALA A 1 89 ? -11.103 -3.247 13.843 1.00 97.19 89 ALA A N 1
ATOM 685 C CA . ALA A 1 89 ? -12.164 -3.323 12.837 1.00 97.19 89 ALA A CA 1
ATOM 686 C C . ALA A 1 89 ? -11.600 -3.616 11.437 1.00 97.19 89 ALA A C 1
ATOM 688 O O . ALA A 1 89 ? -12.024 -4.550 10.756 1.00 97.19 89 ALA A O 1
ATOM 689 N N . SER A 1 90 ? -10.572 -2.862 11.028 1.00 96.94 90 SER A N 1
ATOM 690 C CA . SER A 1 90 ? -9.916 -3.050 9.731 1.00 96.94 90 SER A CA 1
ATOM 691 C C . SER A 1 90 ? -9.229 -4.415 9.619 1.00 96.94 90 SER A C 1
ATOM 693 O O . SER A 1 90 ? -9.260 -5.033 8.550 1.00 96.94 90 SER A O 1
ATOM 695 N N . ARG A 1 91 ? -8.607 -4.900 10.699 1.00 98.25 91 ARG A N 1
ATOM 696 C CA . ARG A 1 91 ? -7.949 -6.212 10.744 1.00 98.25 91 ARG A CA 1
ATOM 697 C C . ARG A 1 91 ? -8.959 -7.350 10.653 1.00 98.25 91 ARG A C 1
ATOM 699 O O . ARG A 1 91 ? -8.737 -8.281 9.882 1.00 98.25 91 ARG A O 1
ATOM 706 N N . GLU A 1 92 ? -10.047 -7.297 11.412 1.00 98.38 92 GLU A N 1
ATOM 707 C CA . GLU A 1 92 ? -11.069 -8.344 11.393 1.00 98.38 92 GLU A CA 1
ATOM 708 C C . GLU A 1 92 ? -11.795 -8.386 10.047 1.00 98.38 92 GLU A C 1
ATOM 710 O O . GLU A 1 92 ? -11.982 -9.468 9.488 1.00 98.38 92 GLU A O 1
ATOM 715 N N . ALA A 1 93 ? -12.107 -7.225 9.466 1.00 98.19 93 ALA A N 1
ATOM 716 C CA . ALA A 1 93 ? -12.662 -7.140 8.120 1.00 98.19 93 ALA A CA 1
ATOM 717 C C . ALA A 1 93 ? -11.711 -7.772 7.082 1.00 98.19 93 ALA A C 1
ATOM 719 O O . ALA A 1 93 ? -12.138 -8.574 6.253 1.00 98.19 93 ALA A O 1
ATOM 720 N N . THR A 1 94 ? -10.404 -7.499 7.180 1.00 98.38 94 THR A N 1
ATOM 721 C CA . THR A 1 94 ? -9.379 -8.106 6.308 1.00 98.38 94 THR A CA 1
ATOM 722 C C . THR A 1 94 ? -9.315 -9.626 6.479 1.00 98.38 94 THR A C 1
ATOM 724 O O . THR A 1 94 ? -9.354 -10.366 5.497 1.00 98.38 94 THR A O 1
ATOM 727 N N . ASN A 1 95 ? -9.267 -10.111 7.722 1.00 98.81 95 ASN A N 1
ATOM 728 C CA . ASN A 1 95 ? -9.232 -11.543 8.027 1.00 98.81 95 ASN A CA 1
ATOM 729 C C . ASN A 1 95 ? -10.508 -12.265 7.582 1.00 98.81 95 ASN A C 1
ATOM 731 O O . ASN A 1 95 ? -10.440 -13.412 7.144 1.00 98.81 95 ASN A O 1
ATOM 735 N N . THR A 1 96 ? -11.656 -11.593 7.653 1.00 98.81 96 THR A N 1
ATOM 736 C CA . THR A 1 96 ? -12.921 -12.095 7.110 1.00 98.81 96 THR A CA 1
ATOM 737 C C . THR A 1 96 ? -12.817 -12.238 5.600 1.00 98.81 96 THR A C 1
ATOM 739 O O . THR A 1 96 ? -13.071 -13.317 5.081 1.00 98.81 96 THR A O 1
ATOM 742 N N . GLY A 1 97 ? -12.322 -11.218 4.895 1.00 98.62 97 GLY A N 1
ATOM 743 C CA . GLY A 1 97 ? -12.053 -11.310 3.459 1.00 98.62 97 GLY A CA 1
ATOM 744 C C . GLY A 1 97 ? -11.147 -12.487 3.083 1.00 98.62 97 GLY A C 1
ATOM 745 O O . GLY A 1 97 ? -11.459 -13.231 2.157 1.00 98.62 97 GLY A O 1
ATOM 746 N N . ILE A 1 98 ? -10.060 -12.700 3.834 1.00 98.50 98 ILE A N 1
ATOM 747 C CA . ILE A 1 98 ? -9.143 -13.838 3.641 1.00 98.50 98 ILE A CA 1
ATOM 748 C C . ILE A 1 98 ? -9.860 -15.175 3.858 1.00 98.50 98 ILE A C 1
ATOM 750 O O . ILE A 1 98 ? -9.661 -16.109 3.086 1.00 98.50 98 ILE A O 1
ATOM 754 N N . LYS A 1 99 ? -10.676 -15.277 4.910 1.00 98.69 99 LYS A N 1
ATOM 755 C CA . LYS A 1 99 ? -11.413 -16.495 5.261 1.00 98.69 99 LYS A CA 1
ATOM 756 C C . LYS A 1 99 ? -12.493 -16.838 4.233 1.00 98.69 99 LYS A C 1
ATOM 758 O O . LYS A 1 99 ? -12.681 -18.014 3.935 1.00 98.69 99 LYS A O 1
ATOM 763 N N . GLU A 1 100 ? -13.201 -15.831 3.732 1.00 98.62 100 GLU A N 1
ATOM 764 C CA . GLU A 1 100 ? -14.287 -16.002 2.764 1.00 98.62 100 GLU A CA 1
ATOM 765 C C . GLU A 1 100 ? -13.765 -16.198 1.332 1.00 98.62 100 GLU A C 1
ATOM 767 O O . GLU A 1 100 ? -14.482 -16.705 0.473 1.00 98.62 100 GLU A O 1
ATOM 772 N N . ALA A 1 101 ? -12.512 -15.834 1.048 1.00 98.44 101 ALA A N 1
ATOM 773 C CA . ALA A 1 101 ? -11.903 -16.067 -0.254 1.00 98.44 101 ALA A CA 1
ATOM 774 C C . ALA A 1 101 ? -11.670 -17.566 -0.522 1.00 98.44 101 ALA A C 1
ATOM 776 O O . ALA A 1 101 ? -11.130 -18.306 0.299 1.00 98.44 101 ALA A O 1
ATOM 777 N N . GLY A 1 102 ? -12.013 -18.012 -1.732 1.00 98.19 102 GLY A N 1
ATOM 778 C CA . GLY A 1 102 ? -11.819 -19.395 -2.152 1.00 98.19 102 GLY A CA 1
ATOM 779 C C . GLY A 1 102 ? -12.105 -19.607 -3.635 1.00 98.19 102 GLY A C 1
ATOM 780 O O . GLY A 1 102 ? -12.685 -18.749 -4.303 1.00 98.19 102 GLY A O 1
ATOM 781 N N . ILE A 1 103 ? -11.688 -20.763 -4.157 1.00 98.38 103 ILE A N 1
ATOM 782 C CA . ILE A 1 103 ? -12.050 -21.196 -5.514 1.00 98.38 103 ILE A CA 1
ATOM 783 C C . ILE A 1 103 ? -13.582 -21.245 -5.614 1.00 98.38 103 ILE A C 1
ATOM 785 O O . ILE A 1 103 ? -14.247 -21.689 -4.682 1.00 98.38 103 ILE A O 1
ATOM 789 N N . ASP A 1 104 ? -14.117 -20.758 -6.733 1.00 98.25 104 ASP A N 1
ATOM 790 C CA . ASP A 1 104 ? -15.553 -20.663 -7.039 1.00 98.25 104 ASP A CA 1
ATOM 791 C C . ASP A 1 104 ? -16.377 -19.684 -6.171 1.00 98.25 104 ASP A C 1
ATOM 793 O O . ASP A 1 104 ? -17.587 -19.557 -6.375 1.00 98.25 104 ASP A O 1
ATOM 797 N N . VAL A 1 105 ? -15.755 -18.927 -5.257 1.00 98.38 105 VAL A N 1
ATOM 798 C CA . VAL A 1 105 ? -16.441 -17.869 -4.491 1.00 98.38 105 VAL A CA 1
ATOM 799 C C . VAL A 1 105 ? -16.653 -16.623 -5.357 1.00 98.38 105 VAL A C 1
ATOM 801 O O . VAL A 1 105 ? -15.779 -16.199 -6.116 1.00 98.38 105 VAL A O 1
ATOM 804 N N . ARG A 1 106 ? -17.824 -15.987 -5.230 1.00 98.50 106 ARG A N 1
ATOM 805 C CA . ARG A 1 106 ? -18.119 -14.726 -5.923 1.00 98.50 106 ARG A CA 1
ATOM 806 C C . ARG A 1 106 ? -17.470 -13.554 -5.190 1.00 98.50 106 ARG A C 1
ATOM 808 O O . ARG A 1 106 ? -17.656 -13.389 -3.989 1.00 98.50 106 ARG A O 1
ATOM 815 N N . LEU A 1 107 ? -16.814 -12.662 -5.933 1.00 98.12 107 LEU A N 1
ATOM 816 C CA . LEU A 1 107 ? -16.180 -11.460 -5.368 1.00 98.12 107 LEU A CA 1
ATOM 817 C C . LEU A 1 107 ? -17.154 -10.573 -4.573 1.00 98.12 107 LEU A C 1
ATOM 819 O O . LEU A 1 107 ? -16.765 -9.984 -3.569 1.00 98.12 107 LEU A O 1
ATOM 823 N N . CYS A 1 108 ? -18.423 -10.491 -4.992 1.00 98.12 108 CYS A N 1
ATOM 824 C CA . CYS A 1 108 ? -19.436 -9.719 -4.272 1.00 98.12 108 CYS A CA 1
ATOM 825 C C . CYS A 1 108 ? -19.745 -10.279 -2.879 1.00 98.12 108 CYS A C 1
ATOM 827 O O . CYS A 1 108 ? -20.076 -9.500 -1.993 1.00 98.12 108 CYS A O 1
ATOM 829 N N . ASP A 1 109 ? -19.620 -11.593 -2.680 1.00 98.56 109 ASP A N 1
ATOM 830 C CA . ASP A 1 109 ? -19.904 -12.231 -1.391 1.00 98.56 109 ASP A CA 1
ATOM 831 C C . ASP A 1 109 ? -18.773 -11.943 -0.401 1.00 98.56 109 ASP A C 1
ATOM 833 O O . ASP A 1 109 ? -19.033 -11.564 0.737 1.00 98.56 109 ASP A O 1
ATOM 837 N N . VAL A 1 110 ? -17.521 -12.002 -0.872 1.00 98.62 110 VAL A N 1
ATOM 838 C CA . VAL A 1 110 ? -16.349 -11.578 -0.091 1.00 98.62 110 VAL A CA 1
ATOM 839 C C . VAL A 1 110 ? -16.481 -10.106 0.306 1.00 98.62 110 VAL A C 1
ATOM 841 O O . VAL A 1 110 ? -16.323 -9.762 1.474 1.00 98.62 110 VAL A O 1
ATOM 844 N N . GLY A 1 111 ? -16.828 -9.232 -0.647 1.00 97.81 111 GLY A N 1
ATOM 845 C CA . GLY A 1 111 ? -17.037 -7.807 -0.378 1.00 97.81 111 GLY A CA 1
ATOM 846 C C . GLY A 1 111 ? -18.163 -7.541 0.626 1.00 97.81 111 GLY A C 1
ATOM 847 O O . GLY A 1 111 ? -17.996 -6.711 1.517 1.00 97.81 111 GLY A O 1
ATOM 848 N N . ALA A 1 112 ? -19.278 -8.270 0.523 1.00 98.44 112 ALA A N 1
ATOM 849 C CA . ALA A 1 112 ? -20.395 -8.157 1.457 1.00 98.44 112 ALA A CA 1
ATOM 850 C C . ALA A 1 112 ? -20.002 -8.583 2.880 1.00 98.44 112 ALA A C 1
ATOM 852 O O . ALA A 1 112 ? -20.313 -7.865 3.826 1.00 98.44 112 ALA A O 1
ATOM 853 N N . ALA A 1 113 ? -19.268 -9.689 3.033 1.00 98.69 113 ALA A N 1
ATOM 854 C CA . ALA A 1 113 ? -18.804 -10.163 4.337 1.00 98.69 113 ALA A CA 1
ATOM 855 C C . ALA A 1 113 ? -17.789 -9.203 4.985 1.00 98.69 113 ALA A C 1
ATOM 857 O O . ALA A 1 113 ? -17.880 -8.908 6.176 1.00 98.69 113 ALA A O 1
ATOM 858 N N . ILE A 1 114 ? -16.849 -8.664 4.196 1.00 98.31 114 ILE A N 1
ATOM 859 C CA . ILE A 1 114 ? -15.915 -7.623 4.654 1.00 98.31 114 ILE A CA 1
ATOM 860 C C . ILE A 1 114 ? -16.694 -6.401 5.152 1.00 98.31 114 ILE A C 1
ATOM 862 O O . ILE A 1 114 ? -16.404 -5.885 6.232 1.00 98.31 114 ILE A O 1
ATOM 866 N N . GLN A 1 115 ? -17.673 -5.935 4.369 1.00 97.62 115 GLN A N 1
ATOM 867 C CA . GLN A 1 115 ? -18.474 -4.764 4.716 1.00 97.62 115 GLN A CA 1
ATOM 868 C C . GLN A 1 115 ? -19.296 -4.996 5.988 1.00 97.62 115 GLN A C 1
ATOM 870 O O . GLN A 1 115 ? -19.315 -4.120 6.846 1.00 97.62 115 GLN A O 1
ATOM 875 N N . GLU A 1 116 ? -19.933 -6.161 6.130 1.00 98.00 116 GLU A N 1
ATOM 876 C CA . GLU A 1 116 ? -20.724 -6.518 7.313 1.00 98.00 116 GLU A CA 1
ATOM 877 C C . GLU A 1 116 ? -19.885 -6.441 8.593 1.00 98.00 116 GLU A C 1
ATOM 879 O O . GLU A 1 116 ? -20.289 -5.796 9.561 1.00 98.00 116 GLU A O 1
ATOM 884 N N . VAL A 1 117 ? -18.688 -7.036 8.581 1.00 98.06 117 VAL A N 1
ATOM 885 C CA . VAL A 1 117 ? -17.784 -6.996 9.735 1.00 98.06 117 VAL A CA 1
ATOM 886 C C . VAL A 1 117 ? -17.311 -5.574 10.001 1.00 98.06 117 VAL A C 1
ATOM 888 O O . VAL A 1 117 ? -17.426 -5.109 11.131 1.00 98.06 117 VAL A O 1
ATOM 891 N N . MET A 1 118 ? -16.851 -4.850 8.978 1.00 96.75 118 MET A N 1
ATOM 892 C CA . MET A 1 118 ? -16.350 -3.483 9.143 1.00 96.75 118 MET A CA 1
ATOM 893 C C . MET A 1 118 ? -17.423 -2.532 9.697 1.00 96.75 118 MET A C 1
ATOM 895 O O . MET A 1 118 ? -17.146 -1.737 10.594 1.00 96.75 118 MET A O 1
ATOM 899 N N . GLU A 1 119 ? -18.657 -2.619 9.196 1.00 96.81 119 GLU A N 1
ATOM 900 C CA . GLU A 1 119 ? -19.772 -1.768 9.628 1.00 96.81 119 GLU A CA 1
ATOM 901 C C . GLU A 1 119 ? -20.382 -2.190 10.977 1.00 96.81 119 GLU A C 1
ATOM 903 O O . GLU A 1 119 ? -21.114 -1.400 11.572 1.00 96.81 119 GLU A O 1
ATOM 908 N N . SER A 1 120 ? -20.051 -3.376 11.506 1.00 96.69 120 SER A N 1
ATOM 909 C CA . SER A 1 120 ? -20.463 -3.798 12.856 1.00 96.69 120 SER A CA 1
ATOM 910 C C . SER A 1 120 ? -19.720 -3.072 13.987 1.00 96.69 120 SER A C 1
ATOM 912 O O . SER A 1 120 ? -20.161 -3.100 15.138 1.00 96.69 120 SER A O 1
ATOM 914 N N . TYR A 1 121 ? -18.609 -2.403 13.664 1.00 96.31 121 TYR A N 1
ATOM 915 C CA . TYR A 1 121 ? -17.805 -1.649 14.615 1.00 96.31 121 TYR A CA 1
ATOM 916 C C . TYR A 1 121 ? -18.273 -0.197 14.744 1.00 96.31 121 TYR A C 1
ATOM 918 O O . TYR A 1 121 ? -18.497 0.515 13.759 1.00 96.31 121 TYR A O 1
ATOM 926 N N . GLU A 1 122 ? -18.297 0.276 15.989 1.00 95.25 122 GLU A N 1
ATOM 927 C CA . GLU A 1 122 ? -18.357 1.692 16.337 1.00 95.25 122 GLU A CA 1
ATOM 928 C C . GLU A 1 122 ? -17.026 2.106 16.966 1.00 95.25 122 GLU A C 1
ATOM 930 O O . GLU A 1 122 ? -16.490 1.417 17.837 1.00 95.25 122 GLU A O 1
ATOM 935 N N . VAL A 1 123 ? -16.476 3.234 16.520 1.00 93.94 123 VAL A N 1
ATOM 936 C CA . VAL A 1 123 ? -15.199 3.757 17.016 1.00 93.94 123 VAL A CA 1
ATOM 937 C C . VAL A 1 123 ? -15.381 5.175 17.534 1.00 93.94 123 VAL A C 1
ATOM 939 O O . VAL A 1 123 ? -15.980 6.019 16.869 1.00 93.94 123 VAL A O 1
ATOM 942 N N . GLU A 1 124 ? -14.856 5.455 18.724 1.00 94.81 124 GLU A N 1
ATOM 943 C CA . GLU A 1 124 ? -14.851 6.801 19.293 1.00 94.81 124 GLU A CA 1
ATOM 944 C C . GLU A 1 124 ? -13.487 7.456 19.069 1.00 94.81 124 GLU A C 1
ATOM 946 O O . GLU A 1 124 ? -12.465 6.991 19.569 1.00 94.81 124 GLU A O 1
ATOM 951 N N . ILE A 1 125 ? -13.469 8.554 18.315 1.00 93.62 125 ILE A N 1
ATOM 952 C CA . ILE A 1 125 ? -12.262 9.327 18.019 1.00 93.62 125 ILE A CA 1
ATOM 953 C C . ILE A 1 125 ? -12.535 10.779 18.400 1.00 93.62 125 ILE A C 1
ATOM 955 O O . ILE A 1 125 ? -13.449 11.413 17.868 1.00 93.62 125 ILE A O 1
ATOM 959 N N . ASN A 1 126 ? -11.738 11.325 19.321 1.00 93.81 126 ASN A N 1
ATOM 960 C CA . ASN A 1 126 ? -11.874 12.695 19.828 1.00 93.81 126 ASN A CA 1
ATOM 961 C C . ASN A 1 126 ? -13.298 13.024 20.329 1.00 93.81 126 ASN A C 1
ATOM 963 O O . ASN A 1 126 ? -13.835 14.095 20.037 1.00 93.81 126 ASN A O 1
ATOM 967 N N . GLY A 1 127 ? -13.930 12.088 21.046 1.00 93.06 127 GLY A N 1
ATOM 968 C CA . GLY A 1 127 ? -15.282 12.255 21.593 1.00 93.06 127 GLY A CA 1
ATOM 969 C C . GLY A 1 127 ? -16.408 12.188 20.556 1.00 93.06 127 GLY A C 1
ATOM 970 O O . GLY A 1 127 ? -17.546 12.544 20.862 1.00 93.06 127 GLY A O 1
ATOM 971 N N . LYS A 1 128 ? -16.110 11.781 19.316 1.00 94.81 128 LYS A N 1
ATOM 972 C CA . LYS A 1 128 ? -17.100 11.555 18.257 1.00 94.81 128 LYS A CA 1
ATOM 973 C C . LYS A 1 128 ? -17.141 10.080 17.897 1.00 94.81 128 LYS A C 1
ATOM 975 O O . LYS A 1 128 ? -16.097 9.480 17.659 1.00 94.81 128 LYS A O 1
ATOM 980 N N . VAL A 1 129 ? -18.348 9.532 17.816 1.00 94.19 129 VAL A N 1
ATOM 981 C CA . VAL A 1 129 ? -18.579 8.148 17.398 1.00 94.19 129 VAL A CA 1
ATOM 982 C C . VAL A 1 129 ? -18.718 8.092 15.879 1.00 94.19 129 VAL A C 1
ATOM 984 O O . VAL A 1 129 ? -19.476 8.863 15.286 1.00 94.19 129 VAL A O 1
ATOM 987 N N . PHE A 1 130 ? -17.985 7.174 15.261 1.00 91.88 130 PHE A N 1
ATOM 988 C CA . PHE A 1 130 ? -18.031 6.864 13.839 1.00 91.88 130 PHE A CA 1
ATOM 989 C C . PHE A 1 130 ? -18.414 5.394 13.662 1.00 91.88 130 PHE A C 1
ATOM 991 O O . PHE A 1 130 ? -17.899 4.531 14.371 1.00 91.88 130 PHE A O 1
ATOM 998 N N . GLN A 1 131 ? -19.280 5.102 12.692 1.00 90.44 131 GLN A N 1
ATOM 999 C CA . GLN A 1 131 ? -19.436 3.738 12.181 1.00 90.44 131 GLN A CA 1
ATOM 1000 C C . GLN A 1 131 ? -18.353 3.450 11.141 1.00 90.44 131 GLN A C 1
ATOM 1002 O O . GLN A 1 131 ? -17.919 4.373 10.448 1.00 90.44 131 GLN A O 1
ATOM 1007 N N . GLY A 1 132 ? -17.959 2.181 10.991 1.00 78.94 132 GLY A N 1
ATOM 1008 C CA . GLY A 1 132 ? -16.893 1.709 10.088 1.00 78.94 132 GLY A CA 1
ATOM 1009 C C . GLY A 1 132 ? -17.107 1.926 8.579 1.00 78.94 132 GLY A C 1
ATOM 1010 O O . GLY A 1 132 ? -16.467 1.280 7.755 1.00 78.94 132 GLY A O 1
ATOM 1011 N N . LYS A 1 133 ? -17.984 2.845 8.177 1.00 84.69 133 LYS A N 1
ATOM 1012 C CA . LYS A 1 133 ? -18.245 3.166 6.779 1.00 84.69 133 LYS A CA 1
ATOM 1013 C C . LYS A 1 133 ? -17.212 4.148 6.229 1.00 84.69 133 LYS A C 1
ATOM 1015 O O . LYS A 1 133 ? -17.125 5.293 6.671 1.00 84.69 133 LYS A O 1
ATOM 1020 N N . GLY A 1 134 ? -16.477 3.713 5.210 1.00 79.00 134 GLY A N 1
ATOM 1021 C CA . GLY A 1 134 ? -15.519 4.535 4.471 1.00 79.00 134 GLY A CA 1
ATOM 1022 C C . GLY A 1 134 ? -16.021 4.944 3.086 1.00 79.00 134 GLY A C 1
ATOM 1023 O O . GLY A 1 134 ? -16.898 4.311 2.502 1.00 79.00 134 GLY A O 1
ATOM 1024 N N . TYR A 1 135 ? -15.431 6.003 2.537 1.00 84.56 135 TYR A N 1
ATOM 1025 C CA . TYR A 1 135 ? -15.523 6.344 1.119 1.00 84.56 135 TYR A CA 1
ATOM 1026 C C . TYR A 1 135 ? -14.151 6.800 0.631 1.00 84.56 135 TYR A C 1
ATOM 1028 O O . TYR A 1 135 ? -13.438 7.510 1.339 1.00 84.56 135 TYR A O 1
ATOM 1036 N N . VAL A 1 136 ? -13.793 6.402 -0.586 1.00 86.19 136 VAL A N 1
ATOM 1037 C CA . VAL A 1 136 ? -12.544 6.813 -1.229 1.00 86.19 136 VAL A CA 1
ATOM 1038 C C . VAL A 1 136 ? -12.850 7.928 -2.217 1.00 86.19 136 VAL A C 1
ATOM 1040 O O . VAL A 1 136 ? -13.833 7.868 -2.958 1.00 86.19 136 VAL A O 1
ATOM 1043 N N . ARG A 1 137 ? -12.014 8.965 -2.204 1.00 84.19 137 ARG A N 1
ATOM 1044 C CA . ARG A 1 137 ? -11.970 9.990 -3.242 1.00 84.19 137 ARG A CA 1
ATOM 1045 C C . ARG A 1 137 ? -10.607 9.907 -3.902 1.00 84.19 137 ARG A C 1
ATOM 1047 O O . ARG A 1 137 ? -9.598 9.834 -3.213 1.00 84.19 137 ARG A O 1
ATOM 1054 N N . GLU A 1 138 ? -10.604 9.884 -5.224 1.00 81.31 138 GLU A N 1
ATOM 1055 C CA . GLU A 1 138 ? -9.381 9.923 -6.017 1.00 81.31 138 GLU A CA 1
ATOM 1056 C C . GLU A 1 138 ? -9.000 11.392 -6.225 1.00 81.31 138 GLU A C 1
ATOM 1058 O O . GLU A 1 138 ? -9.371 12.022 -7.216 1.00 81.31 138 GLU A O 1
ATOM 1063 N N . ASP A 1 139 ? -8.344 11.972 -5.225 1.00 74.25 139 ASP A N 1
ATOM 1064 C CA . ASP A 1 139 ? -7.799 13.328 -5.250 1.00 74.25 139 ASP A CA 1
ATOM 1065 C C . ASP A 1 139 ? -6.346 13.352 -4.728 1.00 74.25 139 ASP A C 1
ATOM 1067 O O . ASP A 1 139 ? -5.753 12.306 -4.472 1.00 74.25 139 ASP A O 1
ATOM 1071 N N . LEU A 1 140 ? -5.767 14.552 -4.596 1.00 76.25 140 LEU A N 1
ATOM 1072 C CA . LEU A 1 140 ? -4.398 14.827 -4.119 1.00 76.25 140 LEU A CA 1
ATOM 1073 C C . LEU A 1 140 ? -3.264 14.545 -5.126 1.00 76.25 140 LEU A C 1
ATOM 1075 O O . LEU A 1 140 ? -3.469 14.354 -6.325 1.00 76.25 140 LEU A O 1
ATOM 1079 N N . GLU A 1 141 ? -2.033 14.687 -4.633 1.00 76.38 141 GLU A N 1
ATOM 1080 C CA . GLU A 1 141 ? -0.797 14.595 -5.403 1.00 76.38 141 GLU A CA 1
ATOM 1081 C C . GLU A 1 141 ? -0.402 13.141 -5.688 1.00 76.38 141 GLU A C 1
ATOM 1083 O O . GLU A 1 141 ? -0.656 12.237 -4.895 1.00 76.38 141 GLU A O 1
ATOM 1088 N N . CYS A 1 142 ? 0.267 12.923 -6.822 1.00 82.44 142 CYS A N 1
ATOM 1089 C CA . CYS A 1 142 ? 0.699 11.604 -7.269 1.00 82.44 142 CYS A CA 1
ATOM 1090 C C . CYS A 1 142 ? 2.207 11.410 -7.059 1.00 82.44 142 CYS A C 1
ATOM 1092 O O . CYS A 1 142 ? 3.019 12.127 -7.652 1.00 82.44 142 CYS A O 1
ATOM 1094 N N . SER A 1 143 ? 2.584 10.406 -6.265 1.00 85.31 143 SER A N 1
ATOM 1095 C CA . SER A 1 143 ? 3.980 9.968 -6.108 1.00 85.31 143 SER A CA 1
ATOM 1096 C C . SER A 1 143 ? 4.272 8.594 -6.718 1.00 85.31 143 SER A C 1
ATOM 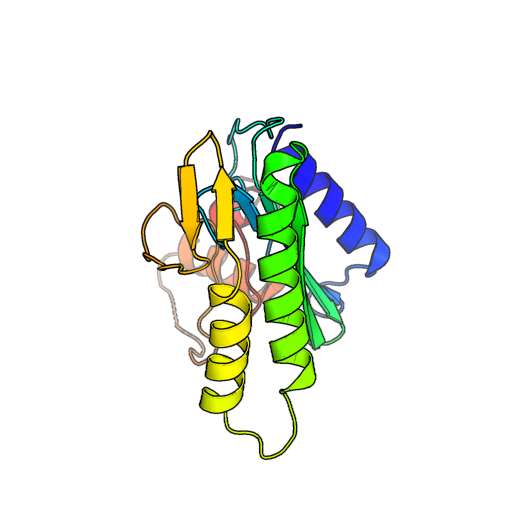1098 O O . SER A 1 143 ? 5.440 8.253 -6.882 1.00 85.31 143 SER A O 1
ATOM 1100 N N . HIS A 1 144 ? 3.245 7.833 -7.110 1.00 89.88 144 HIS A N 1
ATOM 1101 C CA . HIS A 1 144 ? 3.368 6.464 -7.617 1.00 89.88 144 HIS A CA 1
ATOM 1102 C C . HIS A 1 144 ? 3.104 6.390 -9.122 1.00 89.88 144 HIS A C 1
ATOM 1104 O O . HIS A 1 144 ? 2.096 6.882 -9.624 1.00 89.88 144 HIS A O 1
ATOM 1110 N N . TYR A 1 145 ? 3.997 5.724 -9.849 1.00 90.50 145 TYR A N 1
ATOM 1111 C CA . TYR A 1 145 ? 3.961 5.629 -11.303 1.00 90.50 145 TYR A CA 1
ATOM 1112 C C . TYR A 1 145 ? 4.227 4.198 -11.752 1.00 90.50 145 TYR A C 1
ATOM 1114 O O . TYR A 1 145 ? 5.144 3.536 -11.266 1.00 90.50 145 TYR A O 1
ATOM 1122 N N . MET A 1 146 ? 3.467 3.739 -12.743 1.00 92.81 146 MET A N 1
ATOM 1123 C CA . MET A 1 146 ? 3.642 2.423 -13.348 1.00 92.81 146 MET A CA 1
ATOM 1124 C C . MET A 1 146 ? 3.493 2.508 -14.860 1.00 92.81 146 MET A C 1
ATOM 1126 O O . MET A 1 146 ? 2.683 3.276 -15.387 1.00 92.81 146 MET A O 1
ATOM 1130 N N . LYS A 1 147 ? 4.266 1.692 -15.575 1.00 92.56 147 LYS A N 1
ATOM 1131 C CA . LYS A 1 147 ? 4.075 1.518 -17.011 1.00 92.56 147 LYS A CA 1
ATOM 1132 C C . LYS A 1 147 ? 2.804 0.704 -17.257 1.00 92.56 147 LYS A C 1
ATOM 1134 O O . LYS A 1 147 ? 2.633 -0.360 -16.675 1.00 92.56 147 LYS A O 1
ATOM 1139 N N . ASN A 1 148 ? 1.950 1.167 -18.168 1.00 93.25 148 ASN A N 1
ATOM 1140 C CA . ASN A 1 148 ? 0.808 0.377 -18.622 1.00 93.25 148 ASN A CA 1
ATOM 1141 C C . ASN A 1 148 ? 1.304 -0.935 -19.265 1.00 93.25 148 ASN A C 1
ATOM 1143 O O . ASN A 1 148 ? 2.074 -0.898 -20.228 1.00 93.25 148 ASN A O 1
ATOM 1147 N N . PHE A 1 149 ? 0.874 -2.069 -18.707 1.00 93.38 149 PHE A N 1
ATOM 1148 C CA . PHE A 1 149 ? 1.321 -3.409 -19.087 1.00 93.38 149 PHE A CA 1
ATOM 1149 C C . PHE A 1 149 ? 0.974 -3.768 -20.538 1.00 93.38 149 PHE A C 1
ATOM 1151 O O . PHE A 1 149 ? 1.797 -4.354 -21.240 1.00 93.38 149 PHE A O 1
ATOM 1158 N N . ASP A 1 150 ? -0.199 -3.347 -21.013 1.00 95.50 150 ASP A N 1
ATOM 1159 C CA . ASP A 1 150 ? -0.705 -3.687 -22.348 1.00 95.50 150 ASP A CA 1
ATOM 1160 C C . ASP A 1 150 ? -0.046 -2.857 -23.462 1.00 95.50 150 ASP A C 1
ATOM 1162 O O . ASP A 1 150 ? -0.244 -3.099 -24.657 1.00 95.50 150 ASP A O 1
ATOM 1166 N N . VAL A 1 151 ? 0.757 -1.856 -23.092 1.00 93.12 151 VAL A N 1
ATOM 1167 C CA . VAL A 1 151 ? 1.413 -0.958 -24.039 1.00 93.12 151 VAL A CA 1
ATOM 1168 C C . VAL A 1 151 ? 2.785 -1.501 -24.442 1.00 93.12 151 VAL A C 1
ATOM 1170 O O . VAL A 1 151 ? 3.744 -1.518 -23.665 1.00 93.12 151 VAL A O 1
ATOM 1173 N N . GLY A 1 152 ? 2.887 -1.883 -25.718 1.00 92.06 152 GLY A N 1
ATOM 1174 C CA . GLY A 1 152 ? 4.129 -2.309 -26.364 1.00 92.06 152 GLY A CA 1
ATOM 1175 C C . GLY A 1 152 ? 5.142 -1.178 -26.614 1.00 92.06 152 GLY A C 1
ATOM 1176 O O . GLY A 1 152 ? 5.136 -0.122 -25.981 1.00 92.06 152 GLY A O 1
ATOM 1177 N N . HIS A 1 153 ? 6.066 -1.391 -27.555 1.00 93.31 153 HIS A N 1
ATOM 1178 C CA . HIS A 1 153 ? 7.082 -0.388 -27.886 1.00 93.31 153 HIS A CA 1
ATOM 1179 C C . HIS A 1 153 ? 6.469 0.857 -28.552 1.00 93.31 153 HIS A C 1
ATOM 1181 O O . HIS A 1 153 ? 5.839 0.753 -29.603 1.00 93.31 153 HIS A O 1
ATOM 1187 N N . ILE A 1 154 ? 6.731 2.041 -27.983 1.00 91.69 154 ILE A N 1
ATOM 1188 C CA . ILE A 1 154 ? 6.356 3.338 -28.564 1.00 91.69 154 ILE A CA 1
ATOM 1189 C C . ILE A 1 154 ? 7.627 4.103 -28.970 1.00 91.69 154 ILE A C 1
ATOM 1191 O O . ILE A 1 154 ? 8.452 4.419 -28.104 1.00 91.69 154 ILE A O 1
ATOM 1195 N N . PRO A 1 155 ? 7.794 4.469 -30.256 1.00 93.12 155 PRO A N 1
ATOM 1196 C CA . PRO A 1 155 ? 8.929 5.268 -30.695 1.00 93.12 155 PRO A CA 1
ATOM 1197 C C . PRO A 1 155 ? 8.764 6.727 -30.247 1.00 93.12 155 PRO A C 1
ATOM 1199 O O . PRO A 1 155 ? 8.095 7.537 -30.889 1.00 93.12 155 PRO A O 1
ATOM 1202 N N . LEU A 1 156 ? 9.410 7.088 -29.139 1.00 94.75 156 LEU A N 1
ATOM 1203 C CA . LEU A 1 156 ? 9.490 8.479 -28.687 1.00 94.75 156 LEU A CA 1
ATOM 1204 C C . LEU A 1 156 ? 10.435 9.280 -29.595 1.00 94.75 156 LEU A C 1
ATOM 1206 O O . LEU A 1 156 ? 11.336 8.719 -30.211 1.00 94.75 156 LEU A O 1
ATOM 1210 N N . ARG A 1 157 ? 10.265 10.603 -29.689 1.00 95.25 157 ARG A N 1
ATOM 1211 C CA . ARG A 1 157 ? 11.186 11.491 -30.437 1.00 95.25 157 ARG A CA 1
ATOM 1212 C C . ARG A 1 157 ? 12.086 12.307 -29.515 1.00 95.25 157 ARG A C 1
ATOM 1214 O O . ARG A 1 157 ? 13.268 12.460 -29.804 1.00 95.25 157 ARG A O 1
ATOM 1221 N N . LEU A 1 158 ? 11.538 12.769 -28.392 1.00 95.25 158 LEU A N 1
ATOM 1222 C CA . LEU A 1 158 ? 12.235 13.609 -27.420 1.00 95.25 158 LEU A CA 1
ATOM 1223 C C . LEU A 1 158 ? 13.348 12.818 -26.703 1.00 95.25 158 LEU A C 1
ATOM 1225 O O . LEU A 1 158 ? 13.039 11.801 -26.076 1.00 95.25 158 LEU A O 1
ATOM 1229 N N . PRO A 1 159 ? 14.618 13.272 -26.741 1.00 93.06 159 PRO A N 1
ATOM 1230 C CA . PRO A 1 159 ? 15.740 12.544 -26.140 1.00 93.06 159 PRO A CA 1
ATOM 1231 C C . PRO A 1 159 ? 15.563 12.248 -24.646 1.00 93.06 159 PRO A C 1
ATOM 1233 O O . PRO A 1 159 ? 15.755 11.111 -24.229 1.00 93.06 159 PRO A O 1
ATOM 1236 N N . ARG A 1 160 ? 15.110 13.232 -23.854 1.00 89.44 160 ARG A N 1
ATOM 1237 C CA . ARG A 1 160 ? 14.872 13.057 -22.409 1.00 89.44 160 ARG A CA 1
ATOM 1238 C C . ARG A 1 160 ? 13.790 12.016 -22.115 1.00 89.44 160 ARG A C 1
ATOM 1240 O O . ARG A 1 160 ? 13.970 11.178 -21.244 1.00 89.44 160 ARG A O 1
ATOM 1247 N N . ALA A 1 161 ? 12.702 12.014 -22.886 1.00 89.81 161 ALA A N 1
ATOM 1248 C CA . ALA A 1 161 ? 11.628 11.035 -22.723 1.00 89.81 161 ALA A CA 1
ATOM 1249 C C . ALA A 1 161 ? 12.083 9.615 -23.111 1.00 89.81 161 ALA A C 1
ATOM 1251 O O . ALA A 1 161 ? 11.749 8.655 -22.423 1.00 89.81 161 ALA A O 1
ATOM 1252 N N . LYS A 1 162 ? 12.893 9.476 -24.174 1.00 92.25 162 LYS A N 1
ATOM 1253 C CA . LYS A 1 162 ? 13.530 8.195 -24.535 1.00 92.25 162 LYS A CA 1
ATOM 1254 C C . LYS A 1 162 ? 14.423 7.676 -23.415 1.00 92.25 162 LYS A C 1
ATOM 1256 O O . LYS A 1 162 ? 14.347 6.500 -23.080 1.00 92.25 162 LYS A O 1
ATOM 1261 N N . GLN A 1 163 ? 15.270 8.548 -22.872 1.00 91.50 163 GLN A N 1
ATOM 1262 C CA . GLN A 1 163 ? 16.195 8.210 -21.797 1.00 91.50 163 GLN A CA 1
ATOM 1263 C C . GLN A 1 163 ? 15.432 7.768 -20.548 1.00 91.50 163 GLN A C 1
ATOM 1265 O O . GLN A 1 163 ? 15.732 6.714 -19.998 1.00 91.50 163 GLN A O 1
ATOM 1270 N N . LEU A 1 164 ? 14.391 8.509 -20.166 1.00 89.44 164 LEU A N 1
ATOM 1271 C CA . LEU A 1 164 ? 13.547 8.153 -19.035 1.00 89.44 164 LEU A CA 1
ATOM 1272 C C . LEU A 1 164 ? 12.845 6.803 -19.238 1.00 89.44 164 LEU A C 1
ATOM 1274 O O . LEU A 1 164 ? 12.919 5.937 -18.372 1.00 89.44 164 LEU A O 1
ATOM 1278 N N . LEU A 1 165 ? 12.227 6.581 -20.403 1.00 91.56 165 LEU A N 1
ATOM 1279 C CA . LEU A 1 165 ? 11.585 5.303 -20.719 1.00 91.56 165 LEU A CA 1
ATOM 1280 C C . LEU A 1 165 ? 12.594 4.142 -20.733 1.00 91.56 165 LEU A C 1
ATOM 1282 O O . LEU A 1 165 ? 12.262 3.037 -20.309 1.00 91.56 165 LEU A O 1
ATOM 1286 N N . ALA A 1 166 ? 13.826 4.371 -21.193 1.00 91.81 166 ALA A N 1
ATOM 1287 C CA . ALA A 1 166 ? 14.891 3.373 -21.133 1.00 91.81 166 ALA A CA 1
ATOM 1288 C C . ALA A 1 166 ? 15.271 3.034 -19.682 1.00 91.81 166 ALA A C 1
ATOM 1290 O O . ALA A 1 166 ? 15.414 1.855 -19.358 1.00 91.81 166 ALA A O 1
ATOM 1291 N N . THR A 1 167 ? 15.365 4.035 -18.799 1.00 90.81 167 THR A N 1
ATOM 1292 C CA . THR A 1 167 ? 15.576 3.825 -17.359 1.00 90.81 167 THR A CA 1
ATOM 1293 C C . THR A 1 167 ? 14.422 3.044 -16.735 1.00 90.81 167 THR A C 1
ATOM 1295 O O . THR A 1 167 ? 14.683 2.080 -16.014 1.00 90.81 167 THR A O 1
ATOM 1298 N N . ILE A 1 168 ? 13.168 3.388 -17.054 1.00 91.56 168 ILE A N 1
ATOM 1299 C CA . ILE A 1 168 ? 11.980 2.663 -16.577 1.00 91.56 168 ILE A CA 1
ATOM 1300 C C . ILE A 1 168 ? 12.038 1.198 -17.020 1.00 91.56 168 ILE A C 1
ATOM 1302 O O . ILE A 1 168 ? 11.990 0.301 -16.185 1.00 91.56 168 ILE A O 1
ATOM 1306 N N . ASN A 1 169 ? 12.237 0.940 -18.316 1.00 92.50 169 ASN A N 1
ATOM 1307 C CA . ASN A 1 169 ? 12.296 -0.423 -18.852 1.00 92.50 169 ASN A CA 1
ATOM 1308 C C . ASN A 1 169 ? 13.430 -1.254 -18.233 1.00 92.50 169 ASN A C 1
ATOM 1310 O O . ASN A 1 169 ? 13.248 -2.443 -17.995 1.00 92.50 169 ASN A O 1
ATOM 1314 N N . LYS A 1 170 ? 14.596 -0.645 -17.981 1.00 92.50 170 LYS A N 1
ATOM 1315 C CA . LYS A 1 170 ? 15.763 -1.341 -17.423 1.00 92.50 170 LYS A CA 1
ATOM 1316 C C . LYS A 1 170 ? 15.580 -1.720 -15.952 1.00 92.50 170 LYS A C 1
ATOM 1318 O O . LYS A 1 170 ? 16.068 -2.768 -15.546 1.00 92.50 170 LYS A O 1
ATOM 1323 N N . ASN A 1 171 ? 14.964 -0.846 -15.158 1.00 90.31 171 ASN A N 1
ATOM 1324 C CA . ASN A 1 171 ? 14.987 -0.965 -13.697 1.00 90.31 171 ASN A CA 1
ATOM 1325 C C . ASN A 1 171 ? 13.664 -1.429 -13.090 1.00 90.31 171 ASN A C 1
ATOM 1327 O O . ASN A 1 171 ? 13.692 -2.033 -12.030 1.00 90.31 171 ASN A O 1
ATOM 1331 N N . PHE A 1 172 ? 12.537 -1.151 -13.746 1.00 91.88 172 PHE A N 1
ATOM 1332 C CA . PHE A 1 172 ? 11.205 -1.440 -13.207 1.00 91.88 172 PHE A CA 1
ATOM 1333 C C . PHE A 1 172 ? 10.366 -2.267 -14.182 1.00 91.88 172 PHE A C 1
ATOM 1335 O O . PHE A 1 172 ? 9.546 -3.076 -13.767 1.00 91.88 172 PHE A O 1
ATOM 1342 N N . SER A 1 173 ? 10.597 -2.128 -15.492 1.00 91.81 173 SER A N 1
ATOM 1343 C CA . SER A 1 173 ? 9.767 -2.743 -16.530 1.00 91.81 173 SER A CA 1
ATOM 1344 C C . SER A 1 173 ? 8.295 -2.329 -16.382 1.00 91.81 173 SER A C 1
ATOM 1346 O O . SER A 1 173 ? 7.935 -1.233 -16.813 1.00 91.81 173 SER A O 1
ATOM 1348 N N . THR A 1 174 ? 7.460 -3.179 -15.783 1.00 93.69 174 THR A N 1
ATOM 1349 C CA . THR A 1 174 ? 6.040 -2.931 -15.483 1.00 93.69 174 THR A CA 1
ATOM 1350 C C . THR A 1 174 ? 5.742 -2.907 -13.982 1.00 93.69 174 THR A C 1
ATOM 1352 O O . THR A 1 174 ? 4.592 -2.725 -13.612 1.00 93.69 174 THR A O 1
ATOM 1355 N N . LEU A 1 175 ? 6.759 -3.036 -13.123 1.00 90.94 175 LEU A N 1
ATOM 1356 C CA . LEU A 1 175 ? 6.635 -2.812 -11.682 1.00 90.94 175 LEU A CA 1
ATOM 1357 C C . LEU A 1 175 ? 6.371 -1.329 -11.380 1.00 90.94 175 LEU A C 1
ATOM 1359 O O . LEU A 1 175 ? 6.738 -0.446 -12.167 1.00 90.94 175 LEU A O 1
ATOM 1363 N N . LEU A 1 176 ? 5.735 -1.062 -10.237 1.00 87.00 176 LEU A N 1
ATOM 1364 C CA . LEU A 1 176 ? 5.486 0.300 -9.773 1.00 87.00 176 LEU A CA 1
ATOM 1365 C C . LEU A 1 176 ? 6.798 0.943 -9.316 1.00 87.00 176 LEU A C 1
ATOM 1367 O O . LEU A 1 176 ? 7.721 0.288 -8.837 1.00 87.00 176 LEU A O 1
ATOM 1371 N N . SER A 1 177 ? 6.855 2.262 -9.423 1.00 82.69 177 SER A N 1
ATOM 1372 C CA . SER A 1 177 ? 7.993 3.070 -9.006 1.00 82.69 177 SER A CA 1
ATOM 1373 C C . SER A 1 177 ? 7.513 4.385 -8.397 1.00 82.69 177 SER A C 1
ATOM 1375 O O . SER A 1 177 ? 6.445 4.877 -8.765 1.00 82.69 177 SER A O 1
ATOM 1377 N N . ALA A 1 178 ? 8.275 4.937 -7.457 1.00 77.44 178 ALA A N 1
ATOM 1378 C CA . ALA A 1 178 ? 7.991 6.235 -6.857 1.00 77.44 178 ALA A CA 1
ATOM 1379 C C . ALA A 1 178 ? 8.873 7.299 -7.485 1.00 77.44 178 ALA A C 1
ATOM 1381 O O . ALA A 1 178 ? 9.972 6.991 -7.944 1.00 77.44 178 ALA A O 1
ATOM 1382 N N . ASP A 1 179 ? 8.354 8.525 -7.491 1.00 66.38 179 ASP A N 1
ATOM 1383 C CA . ASP A 1 179 ? 9.046 9.742 -7.900 1.00 66.38 179 ASP A CA 1
ATOM 1384 C C . ASP A 1 179 ? 9.906 9.541 -9.166 1.00 66.38 179 ASP A C 1
ATOM 1386 O O . ASP A 1 179 ? 11.118 9.311 -9.132 1.00 66.38 179 ASP A O 1
ATOM 1390 N N . VAL A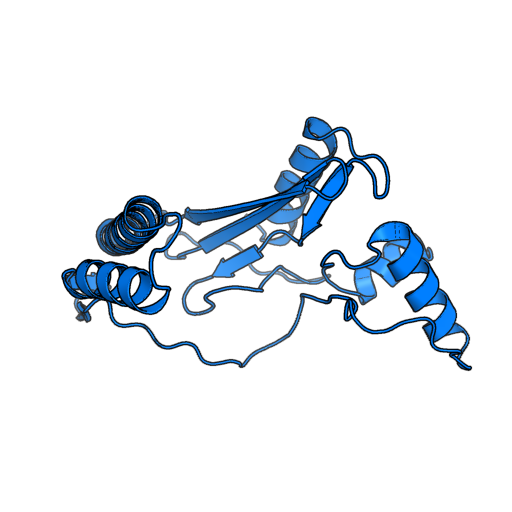 1 180 ? 9.273 9.644 -10.340 1.00 54.22 180 VAL A N 1
ATOM 1391 C CA . VAL A 1 180 ? 9.970 9.523 -11.635 1.00 54.22 180 VAL A CA 1
ATOM 1392 C C . VAL A 1 180 ? 11.127 10.529 -11.758 1.00 54.22 180 VAL A C 1
ATOM 1394 O O . VAL A 1 180 ? 12.067 10.302 -12.526 1.00 54.22 180 VAL A O 1
ATOM 1397 N N . ILE A 1 181 ? 11.079 11.624 -10.988 1.00 48.03 181 ILE A N 1
ATOM 1398 C CA . ILE A 1 181 ? 12.148 12.616 -10.884 1.00 48.03 181 ILE A CA 1
ATOM 1399 C C . ILE A 1 181 ? 13.319 12.051 -10.072 1.00 48.03 181 ILE A C 1
ATOM 1401 O O . ILE A 1 181 ? 14.450 12.173 -10.532 1.00 48.03 181 ILE A O 1
ATOM 1405 N N . TRP A 1 182 ? 13.090 11.349 -8.960 1.00 48.25 182 TRP A N 1
ATOM 1406 C CA . TRP A 1 182 ? 14.153 10.658 -8.214 1.00 48.25 182 TRP A CA 1
ATOM 1407 C C . TRP A 1 182 ? 14.873 9.606 -9.065 1.00 48.25 182 TRP A C 1
ATOM 1409 O O . TRP A 1 182 ? 16.100 9.599 -9.156 1.00 48.25 182 TRP A O 1
ATOM 1419 N N . ILE A 1 183 ? 14.117 8.787 -9.807 1.00 52.62 183 ILE A N 1
ATOM 1420 C CA . ILE A 1 183 ? 14.673 7.808 -10.758 1.00 52.62 183 ILE A CA 1
ATOM 1421 C C . ILE A 1 183 ? 15.548 8.496 -11.816 1.00 52.62 183 ILE A C 1
ATOM 1423 O O . ILE A 1 183 ? 16.570 7.948 -12.237 1.00 52.62 183 ILE A O 1
ATOM 1427 N N . ALA A 1 184 ? 15.143 9.683 -12.274 1.00 44.38 184 ALA A N 1
ATOM 1428 C CA . ALA A 1 184 ? 15.912 10.468 -13.225 1.00 44.38 184 ALA A CA 1
ATOM 1429 C C . ALA A 1 184 ? 17.167 11.080 -12.585 1.00 44.38 184 ALA A C 1
ATOM 1431 O O . ALA A 1 184 ? 18.219 11.031 -13.205 1.00 44.38 184 ALA A O 1
ATOM 1432 N N . LEU A 1 185 ? 17.103 11.614 -11.368 1.00 43.53 185 LEU A N 1
ATOM 1433 C CA . LEU A 1 185 ? 18.238 12.279 -10.720 1.00 43.53 185 LEU A CA 1
ATOM 1434 C C . LEU A 1 185 ? 19.292 11.269 -10.235 1.00 43.53 185 LEU A C 1
ATOM 1436 O O . LEU A 1 185 ? 20.467 11.373 -10.586 1.00 43.53 185 LEU A O 1
ATOM 1440 N N . GLU A 1 186 ? 18.872 10.212 -9.538 1.00 48.62 186 GLU A N 1
ATOM 1441 C CA . GLU A 1 186 ? 19.790 9.241 -8.933 1.00 48.62 186 GLU A CA 1
ATOM 1442 C C . GLU A 1 186 ? 20.447 8.319 -9.981 1.00 48.62 186 GLU A C 1
ATOM 1444 O O . GLU A 1 186 ? 21.632 7.999 -9.882 1.00 48.62 186 GLU A O 1
ATOM 1449 N N . LYS A 1 187 ? 19.717 7.921 -11.041 1.00 46.97 187 LYS A N 1
ATOM 1450 C CA . LYS A 1 187 ? 20.248 7.015 -12.087 1.00 46.97 187 LYS A CA 1
ATOM 1451 C C . LYS A 1 187 ? 20.783 7.712 -13.335 1.00 46.97 187 LYS A C 1
ATOM 1453 O O . LYS A 1 187 ? 21.470 7.053 -14.121 1.00 46.97 187 LYS A O 1
ATOM 1458 N N . LEU A 1 188 ? 20.487 8.996 -13.557 1.00 42.38 188 LEU A N 1
ATOM 1459 C CA . LEU A 1 188 ? 21.079 9.767 -14.662 1.00 42.38 188 LEU A CA 1
ATOM 1460 C C . LEU A 1 188 ? 22.220 10.689 -14.211 1.00 42.38 188 LEU A C 1
ATOM 1462 O O . LEU A 1 188 ? 22.850 11.292 -15.080 1.00 42.38 188 LEU A O 1
ATOM 1466 N N . ASN A 1 189 ? 22.535 10.733 -12.909 1.00 47.59 189 ASN A N 1
ATOM 1467 C CA . ASN A 1 189 ? 23.662 11.483 -12.348 1.00 47.59 189 ASN A CA 1
ATOM 1468 C C . ASN A 1 189 ? 23.618 12.982 -12.728 1.00 47.59 189 ASN A C 1
ATOM 1470 O O . ASN A 1 189 ? 24.642 13.564 -13.102 1.00 47.59 189 ASN A O 1
ATOM 1474 N N . ILE A 1 190 ? 22.410 13.559 -12.683 1.00 44.72 190 ILE A N 1
ATOM 1475 C CA . ILE A 1 190 ? 22.075 14.978 -12.915 1.00 44.72 190 ILE A CA 1
ATOM 1476 C C . ILE A 1 190 ? 21.486 15.590 -11.656 1.00 44.72 190 ILE A C 1
ATOM 1478 O O . ILE A 1 190 ? 20.803 14.849 -10.920 1.00 44.72 190 ILE A O 1
#

Radius of gyration: 19.29 Å; chains: 1; bounding box: 44×39×52 Å

Organism: NCBI:txid2727403

Foldseek 3Di:
DFLQVVQVVVQVVLCVVQVDDFPQWGWQAGWWFAKDPRPTQDGDDPPDRDDDDQAIWTKTWTWIDGRPRIDTDIAIDHNPCLCVLVRVLQVVLVVQLVVQDDPPHDPVVSVVSSCVSQQVGWGADPNDIDGSDDDDDPDDDHFKDFDDPVDDDDDDDDPLVVVLVVLCCRHNNGGMYTDSVCSCCVVVVD

Secondary structure (DSSP, 8-state):
-BHHHHHHHHHHHHHHHHT-BTTTEEEEEEEEEEETT--S---PPTT---B--TT-EEEEEEEEEETTEEEEEEEEEESSGGGHHHHHHHHHHHHHHHHH--TT--HHHHHHHHHHHHHT-EEEETTEEEES-------S---EE---TT-------SHHHHHHHHHHHHHTTTS-EE-HHHHHHHHHT-